Protein AF-A0A2X4T7Q9-F1 (afdb_monomer)

Sequence (187 aa):
MYGVQGTPDCYRIELKNVYGVQENLISYRQASLGAWVAIAGGGDPYEVAYAIYKAVPDISVLTNDVVNPSGAAVDKKTIPIIVYPDTYHVPFVVPSSQNVTLLITWNTASTRYIDPTGIEKAVQQSIADYINGIATGEPINIFLIRDIFLNQVKGLVSSNLVSMIDIQIGINGKIVPPATDSSLVLW

Nearest PDB structures (foldseek):
  9b45-assembly1_l  TM=5.795E-01  e=1.647E-05  Pseudomonas virus Pa193

Mean predicted aligned error: 8.07 Å

Structure (mmCIF, N/CA/C/O backbone):
data_AF-A0A2X4T7Q9-F1
#
_entry.id   AF-A0A2X4T7Q9-F1
#
loop_
_atom_site.group_PDB
_atom_site.id
_atom_site.type_symbol
_atom_site.label_atom_id
_atom_site.label_alt_id
_atom_site.label_comp_id
_atom_site.label_asym_id
_atom_site.label_entity_id
_atom_site.label_seq_id
_atom_site.pdbx_PDB_ins_code
_atom_site.Cartn_x
_atom_site.Cartn_y
_atom_site.Cartn_z
_atom_site.occupancy
_atom_site.B_iso_or_equiv
_atom_site.auth_seq_id
_atom_site.auth_comp_id
_atom_site.auth_asym_id
_atom_site.auth_atom_id
_atom_site.pdbx_PDB_model_num
ATOM 1 N N . MET A 1 1 ? 0.486 -19.079 -12.950 1.00 47.62 1 MET A N 1
ATOM 2 C CA . MET A 1 1 ? 0.443 -18.830 -14.405 1.00 47.62 1 MET A CA 1
ATOM 3 C C . MET A 1 1 ? 1.399 -17.682 -14.666 1.00 47.62 1 MET A C 1
ATOM 5 O O . MET A 1 1 ? 1.220 -16.650 -14.038 1.00 47.62 1 MET A O 1
ATOM 9 N N . TYR A 1 2 ? 2.455 -17.886 -15.456 1.00 51.12 2 TYR A N 1
ATOM 10 C CA . TYR A 1 2 ? 3.349 -16.788 -15.838 1.00 51.12 2 TYR A CA 1
ATOM 11 C C . TYR A 1 2 ? 2.567 -15.813 -16.725 1.00 51.12 2 TYR A C 1
ATOM 13 O O . TYR A 1 2 ? 1.893 -16.250 -17.659 1.00 51.12 2 TYR A O 1
ATOM 21 N N . GLY A 1 3 ? 2.608 -14.519 -16.403 1.00 59.16 3 GLY A N 1
ATOM 22 C CA . GLY A 1 3 ? 2.073 -13.483 -17.284 1.00 59.16 3 GLY A CA 1
ATOM 23 C C . GLY A 1 3 ? 2.866 -13.449 -18.590 1.00 59.16 3 GLY A C 1
ATOM 24 O O . GLY A 1 3 ? 4.052 -13.775 -18.608 1.00 59.16 3 GLY A O 1
ATOM 25 N N . VAL A 1 4 ? 2.222 -13.059 -19.689 1.00 68.50 4 VAL A N 1
ATOM 26 C CA . VAL A 1 4 ? 2.934 -12.787 -20.947 1.00 68.50 4 VAL A CA 1
ATOM 27 C C . VAL A 1 4 ? 3.910 -11.632 -20.700 1.00 68.50 4 VAL A C 1
ATOM 29 O O . VAL A 1 4 ? 3.558 -10.673 -20.009 1.00 68.50 4 VAL A O 1
ATOM 32 N N . GLN A 1 5 ? 5.131 -11.722 -21.229 1.00 63.44 5 GLN A N 1
ATOM 33 C CA . GLN A 1 5 ? 6.129 -10.654 -21.119 1.00 63.44 5 GLN A CA 1
ATOM 34 C C . GLN A 1 5 ? 5.525 -9.303 -21.541 1.00 63.44 5 GLN A C 1
ATOM 36 O O . GLN A 1 5 ? 4.793 -9.231 -22.528 1.00 63.44 5 GLN A O 1
ATOM 41 N N . GLY A 1 6 ? 5.782 -8.243 -20.771 1.00 63.81 6 GLY A N 1
ATOM 42 C CA . GLY A 1 6 ? 5.179 -6.923 -20.993 1.00 63.81 6 GLY A CA 1
ATOM 43 C C . GLY A 1 6 ? 3.786 -6.709 -20.405 1.00 63.81 6 GLY A C 1
ATOM 44 O O . GLY A 1 6 ? 3.252 -5.607 -20.512 1.00 63.81 6 GLY A O 1
ATOM 45 N N . THR A 1 7 ? 3.209 -7.706 -19.733 1.00 74.12 7 THR A N 1
ATOM 46 C CA . THR A 1 7 ? 2.036 -7.489 -18.874 1.00 74.12 7 THR A CA 1
ATOM 47 C C . THR A 1 7 ? 2.466 -7.063 -17.464 1.00 74.12 7 THR A C 1
ATOM 49 O O . THR A 1 7 ? 3.497 -7.538 -16.973 1.00 74.12 7 THR A O 1
ATOM 52 N N . PRO A 1 8 ? 1.678 -6.226 -16.760 1.00 76.75 8 PRO A N 1
ATOM 53 C CA . PRO A 1 8 ? 1.933 -5.898 -15.353 1.00 76.75 8 PRO A CA 1
ATOM 54 C C . PRO A 1 8 ? 2.071 -7.135 -14.445 1.00 76.75 8 PRO A C 1
ATOM 56 O O . PRO A 1 8 ? 2.826 -7.116 -13.473 1.00 76.75 8 PRO A O 1
ATOM 59 N N . ASP A 1 9 ? 1.398 -8.234 -14.791 1.00 83.62 9 ASP A N 1
ATOM 60 C CA . ASP A 1 9 ? 1.485 -9.497 -14.055 1.00 83.62 9 ASP A CA 1
ATOM 61 C C . ASP A 1 9 ? 2.847 -10.180 -14.218 1.00 83.62 9 ASP A C 1
ATOM 63 O O . ASP A 1 9 ? 3.379 -10.714 -13.245 1.00 83.62 9 ASP A O 1
ATOM 67 N N . CYS A 1 10 ? 3.449 -10.136 -15.413 1.00 86.50 10 CYS A N 1
ATOM 68 C CA . CYS A 1 10 ? 4.806 -10.647 -15.632 1.00 86.50 10 CYS A CA 1
ATOM 69 C C . CYS A 1 10 ? 5.821 -9.887 -14.767 1.00 86.50 10 CYS A C 1
ATOM 71 O O . CYS A 1 10 ? 6.600 -10.513 -14.052 1.00 86.50 10 CYS A O 1
ATOM 73 N N . TYR A 1 11 ? 5.732 -8.554 -14.742 1.00 88.94 11 TYR A N 1
ATOM 74 C CA . TYR A 1 11 ? 6.551 -7.705 -13.873 1.00 88.94 11 TYR A CA 1
ATOM 75 C C . TYR A 1 11 ? 6.456 -8.106 -12.402 1.00 88.94 11 TYR A C 1
ATOM 77 O O . TYR A 1 11 ? 7.473 -8.318 -11.738 1.00 88.94 11 TYR A O 1
ATOM 85 N N . ARG A 1 12 ? 5.230 -8.277 -11.901 1.00 90.06 12 ARG A N 1
ATOM 86 C CA . ARG A 1 12 ? 5.005 -8.668 -10.510 1.00 90.06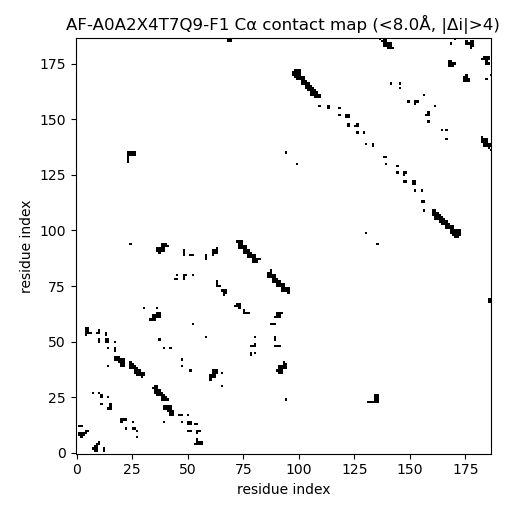 12 ARG A CA 1
ATOM 87 C C . ARG A 1 12 ? 5.540 -10.073 -10.211 1.00 90.06 12 ARG A C 1
ATOM 89 O O . ARG A 1 12 ? 6.115 -10.279 -9.147 1.00 90.06 12 ARG A O 1
ATOM 96 N N . ILE A 1 13 ? 5.361 -11.031 -11.120 1.00 90.00 13 ILE A N 1
ATOM 97 C CA . ILE A 1 13 ? 5.838 -12.412 -10.939 1.00 90.00 13 ILE A CA 1
ATOM 98 C C . ILE A 1 13 ? 7.369 -12.476 -10.927 1.00 90.00 13 ILE A C 1
ATOM 100 O O . ILE A 1 13 ? 7.925 -13.121 -10.043 1.00 90.00 13 ILE A O 1
ATOM 104 N N . GLU A 1 14 ? 8.047 -11.802 -11.859 1.00 92.62 14 GLU A N 1
ATOM 105 C CA . GLU A 1 14 ? 9.516 -11.803 -11.921 1.00 92.62 14 GLU A CA 1
ATOM 106 C C . GLU A 1 14 ? 10.135 -11.201 -10.654 1.00 92.62 14 GLU A C 1
ATOM 108 O O . GLU A 1 14 ? 11.057 -11.779 -10.082 1.00 92.62 14 GLU A O 1
ATOM 113 N N . LEU A 1 15 ? 9.585 -10.091 -10.153 1.00 93.06 15 LEU A N 1
ATOM 114 C CA . LEU A 1 15 ? 10.093 -9.445 -8.941 1.00 93.06 15 LEU A CA 1
ATOM 115 C C . LEU A 1 15 ? 9.859 -10.253 -7.664 1.00 93.06 15 LEU A C 1
ATOM 117 O O . LEU A 1 15 ? 10.711 -10.242 -6.783 1.00 93.06 15 LEU A O 1
ATOM 121 N N . LYS A 1 16 ? 8.755 -11.001 -7.569 1.00 92.50 16 LYS A N 1
ATOM 122 C CA . LYS A 1 16 ? 8.510 -11.914 -6.437 1.00 92.50 16 LYS A CA 1
ATOM 123 C C . LYS A 1 16 ? 9.538 -13.040 -6.332 1.00 92.50 16 LYS A C 1
ATOM 125 O O . LYS A 1 16 ? 9.692 -13.612 -5.257 1.00 92.50 16 LYS A O 1
ATOM 130 N N . ASN A 1 17 ? 10.213 -13.377 -7.431 1.00 93.19 17 ASN A N 1
ATOM 131 C CA . ASN A 1 17 ? 11.256 -14.401 -7.434 1.00 93.19 17 ASN A CA 1
ATOM 132 C C . ASN A 1 17 ? 12.606 -13.867 -6.928 1.00 93.19 17 ASN A C 1
ATOM 134 O O . ASN A 1 17 ? 13.502 -14.666 -6.658 1.00 93.19 17 ASN A O 1
ATOM 138 N N . VAL A 1 18 ? 12.767 -12.546 -6.799 1.00 95.19 18 VAL A N 1
ATOM 139 C CA . VAL A 1 18 ? 13.983 -11.934 -6.253 1.00 95.19 18 VAL A CA 1
ATOM 140 C C . VAL A 1 18 ? 13.940 -12.008 -4.730 1.00 95.19 18 VAL A C 1
ATOM 142 O O . VAL A 1 18 ? 12.985 -11.562 -4.089 1.00 95.19 18 VAL A O 1
ATOM 145 N N . TYR A 1 19 ? 14.986 -12.575 -4.131 1.00 93.19 19 TYR A N 1
ATOM 146 C CA . TYR A 1 19 ? 15.035 -12.767 -2.687 1.00 93.19 19 TYR A CA 1
ATOM 147 C C . TYR A 1 19 ? 15.003 -11.423 -1.948 1.00 93.19 19 TYR A C 1
ATOM 149 O O . TYR A 1 19 ? 15.788 -10.522 -2.228 1.00 93.19 19 TYR A O 1
ATOM 157 N N . GLY A 1 20 ? 14.103 -11.301 -0.970 1.00 88.25 20 GLY A N 1
ATOM 158 C CA . GLY A 1 20 ? 13.971 -10.109 -0.130 1.00 88.25 20 GLY A CA 1
ATOM 159 C C . GLY A 1 20 ? 13.111 -8.986 -0.715 1.00 88.25 20 GLY A C 1
ATOM 160 O O . GLY A 1 20 ?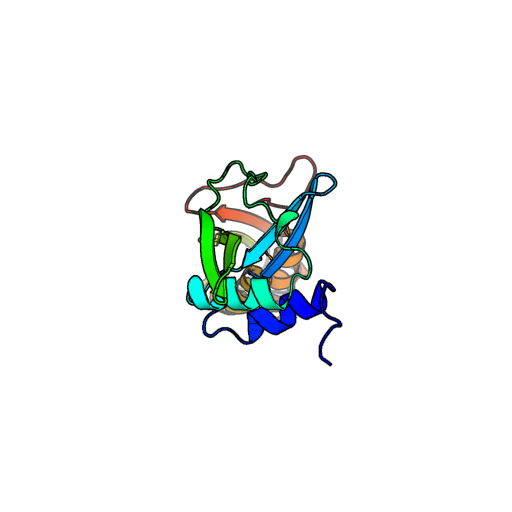 12.912 -7.990 -0.018 1.00 88.25 20 GLY A O 1
ATOM 161 N N . VAL A 1 21 ? 12.583 -9.123 -1.937 1.00 91.94 21 VAL A N 1
ATOM 162 C CA . VAL A 1 21 ? 11.570 -8.195 -2.466 1.00 91.94 21 VAL A CA 1
ATOM 163 C C . VAL A 1 21 ? 10.243 -8.405 -1.739 1.00 91.94 21 VAL A C 1
ATOM 165 O O . VAL A 1 21 ? 9.813 -9.536 -1.511 1.00 91.94 21 VAL A O 1
ATOM 168 N N . GLN A 1 22 ? 9.578 -7.308 -1.378 1.00 87.44 22 GLN A N 1
ATOM 169 C CA . GLN A 1 22 ? 8.280 -7.337 -0.704 1.00 87.44 22 GLN A CA 1
ATOM 170 C C . GLN A 1 22 ? 7.150 -7.079 -1.704 1.00 87.44 22 GLN A C 1
ATOM 172 O O . GLN A 1 22 ? 7.176 -6.093 -2.435 1.00 87.44 22 GLN A O 1
ATOM 177 N N . GLU A 1 23 ? 6.136 -7.948 -1.735 1.00 86.44 23 GLU A N 1
ATOM 178 C CA . GLU A 1 23 ? 5.068 -7.891 -2.744 1.00 86.44 23 GLU A CA 1
ATOM 179 C C . GLU A 1 23 ? 4.271 -6.575 -2.729 1.00 86.44 23 GLU A C 1
ATOM 181 O O . GLU A 1 23 ? 3.938 -6.038 -3.785 1.00 86.44 23 GLU A O 1
ATOM 186 N N . ASN A 1 24 ? 3.980 -6.043 -1.544 1.00 82.56 24 ASN A N 1
ATOM 187 C CA . ASN A 1 24 ? 3.281 -4.769 -1.355 1.00 82.56 24 ASN A CA 1
ATOM 188 C C . ASN A 1 24 ? 4.111 -3.555 -1.822 1.00 82.56 24 ASN A C 1
ATOM 190 O O . ASN A 1 24 ? 3.570 -2.467 -2.037 1.00 82.56 24 ASN A O 1
ATOM 194 N N . LEU A 1 25 ? 5.417 -3.743 -2.024 1.00 88.12 25 LEU A N 1
ATOM 195 C CA . LEU A 1 25 ? 6.339 -2.731 -2.531 1.00 88.12 25 LEU A CA 1
ATOM 196 C C . LEU A 1 25 ? 6.582 -2.830 -4.043 1.00 88.12 25 LEU A C 1
ATOM 198 O O . LEU A 1 25 ? 7.482 -2.169 -4.563 1.00 88.12 25 LEU A O 1
ATOM 202 N N . ILE A 1 26 ? 5.790 -3.640 -4.753 1.00 90.88 26 ILE A N 1
ATOM 203 C CA . ILE A 1 26 ? 5.858 -3.789 -6.207 1.00 90.88 26 ILE A CA 1
ATOM 204 C C . ILE A 1 26 ? 4.746 -2.974 -6.867 1.00 90.88 26 ILE A C 1
ATOM 206 O O . ILE A 1 26 ? 3.558 -3.193 -6.617 1.00 90.88 26 ILE A O 1
ATOM 210 N N . SER A 1 27 ? 5.118 -2.081 -7.781 1.00 89.19 27 SER A N 1
ATOM 211 C CA . SER A 1 27 ? 4.159 -1.351 -8.610 1.00 89.19 27 SER A CA 1
ATOM 212 C C . SER A 1 27 ? 4.740 -1.031 -9.986 1.00 89.19 27 SER A C 1
ATOM 214 O O . SER A 1 27 ? 5.927 -0.750 -10.127 1.00 89.19 27 SER A O 1
ATOM 216 N N . TYR A 1 28 ? 3.894 -1.084 -11.013 1.00 90.19 28 TYR A N 1
ATOM 217 C CA . TYR A 1 28 ? 4.243 -0.704 -12.379 1.00 90.19 28 TYR A CA 1
ATOM 218 C C . TYR A 1 28 ? 3.145 0.187 -12.937 1.00 90.19 28 TYR A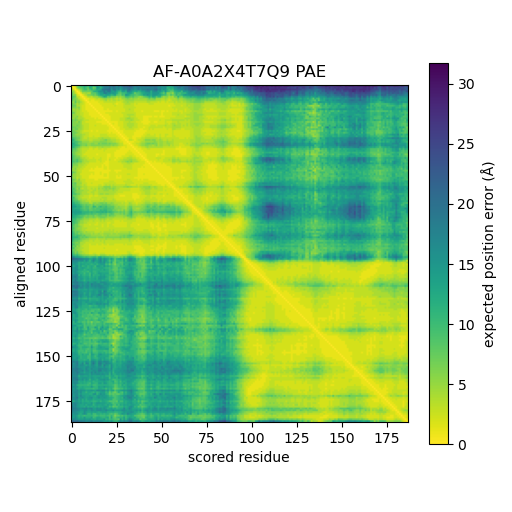 C 1
ATOM 220 O O . TYR A 1 28 ? 2.001 -0.248 -13.088 1.00 90.19 28 TYR A O 1
ATOM 228 N N . ARG A 1 29 ? 3.472 1.455 -13.190 1.00 88.31 29 ARG A N 1
ATOM 229 C CA . ARG A 1 29 ? 2.474 2.466 -13.561 1.00 88.31 29 ARG A CA 1
ATOM 230 C C . ARG A 1 29 ? 3.011 3.473 -14.559 1.00 88.31 29 ARG A C 1
ATOM 232 O O . ARG A 1 29 ? 4.203 3.764 -14.574 1.00 88.31 29 ARG A O 1
ATOM 239 N N . GLN A 1 30 ? 2.114 4.061 -15.336 1.00 88.62 30 GLN A N 1
ATOM 240 C CA . GLN A 1 30 ? 2.446 5.155 -16.236 1.00 88.62 30 GLN A CA 1
ATOM 241 C C . GLN A 1 30 ? 2.437 6.485 -15.466 1.00 88.62 30 GLN A C 1
ATOM 243 O O . GLN A 1 30 ? 1.426 6.838 -14.862 1.00 88.62 30 GLN A O 1
ATOM 248 N N . ALA A 1 31 ? 3.561 7.209 -15.462 1.00 86.56 31 ALA A N 1
ATOM 249 C CA . ALA A 1 31 ? 3.650 8.549 -14.868 1.00 86.56 31 ALA A CA 1
ATOM 250 C C . ALA A 1 31 ? 3.181 9.635 -15.844 1.00 86.56 31 ALA A C 1
ATOM 252 O O . ALA A 1 31 ? 2.494 10.575 -15.452 1.00 86.56 31 ALA A O 1
ATOM 253 N N . SER A 1 32 ? 3.532 9.489 -17.119 1.00 86.88 32 SER A N 1
ATOM 254 C CA . SER A 1 32 ? 3.064 10.325 -18.223 1.00 86.88 32 SER A CA 1
ATOM 255 C C . SER A 1 32 ? 3.041 9.501 -19.511 1.00 86.88 32 SER A C 1
ATOM 257 O O . SER A 1 32 ? 3.539 8.373 -19.545 1.00 86.88 32 SER A O 1
ATOM 259 N N . LEU A 1 33 ? 2.423 10.020 -20.574 1.00 88.38 33 LEU A N 1
ATOM 260 C CA . LEU A 1 33 ? 2.325 9.291 -21.838 1.00 88.38 33 LEU A CA 1
ATOM 261 C C . LEU A 1 33 ? 3.726 8.894 -22.337 1.00 88.38 33 LEU A C 1
ATOM 263 O O . LEU A 1 33 ? 4.563 9.753 -22.592 1.00 88.38 33 LEU A O 1
ATOM 267 N N . GLY A 1 34 ? 3.965 7.587 -22.462 1.00 86.06 34 GLY A N 1
ATOM 268 C CA . GLY A 1 34 ? 5.256 7.027 -22.879 1.00 86.06 34 GLY A CA 1
ATOM 269 C C . GLY A 1 34 ? 6.313 6.877 -21.775 1.00 86.06 34 GLY A C 1
ATOM 270 O O . GLY A 1 34 ? 7.367 6.322 -22.059 1.00 86.06 34 GLY A O 1
ATOM 271 N N . ALA A 1 35 ? 6.035 7.292 -20.533 1.00 90.44 35 ALA A N 1
ATOM 272 C CA . ALA A 1 35 ? 6.962 7.175 -19.406 1.00 90.44 35 ALA A CA 1
ATOM 273 C C . ALA A 1 35 ? 6.365 6.322 -18.273 1.00 90.44 35 ALA A C 1
ATOM 275 O O . ALA A 1 35 ? 5.402 6.708 -17.600 1.00 90.44 35 ALA A O 1
ATOM 276 N N . TRP A 1 36 ? 6.948 5.147 -18.061 1.00 92.94 36 TRP A N 1
ATOM 277 C CA . TRP A 1 36 ? 6.530 4.157 -17.075 1.00 92.94 36 TRP A CA 1
ATOM 278 C C . TRP A 1 36 ? 7.506 4.076 -15.914 1.00 92.94 36 TRP A C 1
ATOM 280 O O . TRP A 1 36 ? 8.712 4.200 -16.076 1.00 92.94 36 TRP A O 1
ATOM 290 N N . VAL A 1 37 ? 6.980 3.818 -14.729 1.00 92.25 37 VAL A N 1
ATOM 291 C CA . VAL A 1 37 ? 7.748 3.754 -13.492 1.00 92.25 37 VAL A CA 1
ATOM 292 C C . VAL A 1 37 ? 7.699 2.327 -12.992 1.00 92.25 37 VAL A C 1
ATOM 294 O O . VAL A 1 37 ? 6.626 1.817 -12.664 1.00 92.25 37 VAL A O 1
ATOM 297 N N . ALA A 1 38 ? 8.869 1.703 -12.931 1.00 93.62 38 ALA A N 1
ATOM 298 C CA . ALA A 1 38 ? 9.079 0.461 -12.210 1.00 93.62 38 ALA A CA 1
ATOM 299 C C . ALA A 1 38 ? 9.354 0.792 -10.738 1.00 93.62 38 ALA A C 1
ATOM 301 O O . ALA A 1 38 ? 10.254 1.580 -10.442 1.00 93.62 38 ALA A O 1
ATOM 302 N N . ILE A 1 39 ? 8.575 0.217 -9.827 1.00 92.19 39 ILE A N 1
ATOM 303 C CA . ILE A 1 39 ? 8.707 0.404 -8.383 1.00 92.19 39 ILE A CA 1
ATOM 304 C C . ILE A 1 39 ? 8.889 -0.967 -7.738 1.00 92.19 39 ILE A C 1
ATOM 306 O O . ILE A 1 39 ? 8.036 -1.841 -7.897 1.00 92.19 39 ILE A O 1
ATOM 310 N N . ALA A 1 40 ? 9.991 -1.141 -7.013 1.00 93.12 40 ALA A N 1
ATOM 311 C CA . ALA A 1 40 ? 10.303 -2.376 -6.303 1.00 93.12 40 ALA A CA 1
ATOM 312 C C . ALA A 1 40 ? 11.028 -2.060 -4.989 1.00 93.12 40 ALA A C 1
ATOM 314 O O . ALA A 1 40 ? 12.026 -1.339 -4.989 1.00 93.12 40 ALA A O 1
ATOM 315 N N . GLY A 1 41 ? 10.526 -2.588 -3.872 1.00 89.81 41 GLY A N 1
ATOM 316 C CA . GLY A 1 41 ? 11.153 -2.455 -2.556 1.00 89.81 41 GLY A CA 1
ATOM 317 C C . GLY A 1 41 ? 11.686 -3.776 -2.009 1.00 89.81 41 GLY A C 1
ATOM 318 O O . GLY A 1 41 ? 11.052 -4.822 -2.153 1.00 89.81 41 GLY A O 1
ATOM 319 N N . GLY A 1 42 ? 12.838 -3.700 -1.341 1.00 88.31 42 GLY A N 1
ATOM 320 C CA . GLY A 1 42 ? 13.583 -4.866 -0.865 1.00 88.31 42 GLY A CA 1
ATOM 321 C C . GLY A 1 42 ? 14.456 -5.513 -1.949 1.00 88.31 42 GLY A C 1
ATOM 322 O O . GLY A 1 42 ? 14.500 -5.045 -3.084 1.00 88.31 42 GLY A O 1
ATOM 323 N N . GLY A 1 43 ? 15.156 -6.583 -1.574 1.00 91.69 43 GLY A N 1
ATOM 324 C CA . GLY A 1 43 ? 16.064 -7.338 -2.446 1.00 91.69 43 GLY A CA 1
ATOM 325 C C . GLY A 1 43 ? 17.360 -6.619 -2.835 1.00 91.69 43 GLY A C 1
ATOM 326 O O . GLY A 1 43 ? 17.594 -5.462 -2.476 1.00 91.69 43 GLY A O 1
ATOM 327 N N . ASP A 1 44 ? 18.231 -7.335 -3.550 1.00 93.69 44 ASP A N 1
ATOM 328 C CA . ASP A 1 44 ? 19.458 -6.761 -4.108 1.00 93.69 44 ASP A CA 1
ATOM 329 C C . ASP A 1 44 ? 19.145 -5.902 -5.354 1.00 93.69 44 ASP A C 1
ATOM 331 O O . ASP A 1 44 ? 18.449 -6.372 -6.259 1.00 93.69 44 ASP A O 1
ATOM 335 N N . PRO A 1 45 ? 19.657 -4.658 -5.457 1.00 94.62 45 PRO A N 1
ATOM 336 C CA . PRO A 1 45 ? 19.353 -3.775 -6.582 1.00 94.62 45 PRO A CA 1
ATOM 337 C C . PRO A 1 45 ? 19.713 -4.322 -7.969 1.00 94.62 45 PRO A C 1
ATOM 339 O O . PRO A 1 45 ? 19.040 -3.960 -8.936 1.00 94.62 45 PRO A O 1
ATOM 342 N N . TYR A 1 46 ? 20.749 -5.158 -8.098 1.00 95.50 46 TYR A N 1
ATOM 343 C CA . TYR A 1 46 ? 21.138 -5.743 -9.384 1.00 95.50 46 TYR A CA 1
ATOM 344 C C . TYR A 1 46 ? 20.213 -6.890 -9.775 1.00 95.50 46 TYR A C 1
ATOM 346 O O . TYR A 1 46 ? 19.798 -6.963 -10.933 1.00 95.50 46 TYR A O 1
ATOM 354 N N . GLU A 1 47 ? 19.831 -7.742 -8.824 1.00 95.81 47 GLU A N 1
ATOM 355 C CA . GLU A 1 47 ? 18.843 -8.797 -9.075 1.00 95.81 47 GLU A CA 1
ATOM 356 C C . GLU A 1 47 ? 17.465 -8.213 -9.410 1.00 95.81 47 GLU A C 1
ATOM 358 O O . GLU A 1 47 ? 16.818 -8.660 -10.361 1.00 95.81 47 GLU A O 1
ATOM 363 N N . VAL A 1 48 ? 17.052 -7.159 -8.697 1.00 96.31 48 VAL A N 1
ATOM 364 C CA . VAL A 1 48 ? 15.831 -6.397 -8.998 1.00 96.31 48 VAL A CA 1
ATOM 365 C C . VAL A 1 48 ? 15.899 -5.810 -10.407 1.00 96.31 48 VAL A C 1
ATOM 367 O O . VAL A 1 48 ? 14.992 -6.034 -11.208 1.00 96.31 48 VAL A O 1
ATOM 370 N N . ALA A 1 49 ? 16.980 -5.106 -10.754 1.00 96.06 49 ALA A N 1
ATOM 371 C CA . ALA A 1 49 ? 17.149 -4.536 -12.090 1.00 96.06 49 ALA A CA 1
ATOM 372 C C . ALA A 1 49 ? 17.132 -5.607 -13.192 1.00 96.06 49 ALA A C 1
ATOM 374 O O . ALA A 1 49 ? 16.553 -5.390 -14.258 1.00 96.06 49 ALA A O 1
ATOM 375 N N . TYR A 1 50 ? 17.706 -6.781 -12.928 1.00 94.69 50 TYR A N 1
ATOM 376 C CA . TYR A 1 50 ? 17.695 -7.902 -13.861 1.00 94.69 50 TYR A CA 1
ATOM 377 C C . TYR A 1 50 ? 16.297 -8.524 -14.026 1.00 94.69 50 TYR A C 1
ATOM 379 O O . TYR A 1 50 ? 15.908 -8.873 -15.142 1.00 94.69 50 TYR A O 1
ATOM 387 N N . ALA A 1 51 ? 15.503 -8.616 -12.956 1.00 95.12 51 ALA A N 1
ATOM 388 C CA . ALA A 1 51 ? 14.103 -9.040 -13.035 1.00 95.12 51 ALA A CA 1
ATOM 389 C C . ALA A 1 51 ? 13.248 -8.043 -13.839 1.00 95.12 51 ALA A C 1
ATOM 391 O O . ALA A 1 51 ? 12.459 -8.449 -14.694 1.00 95.12 51 ALA A O 1
ATOM 392 N N . ILE A 1 52 ? 13.458 -6.736 -13.640 1.00 94.56 52 ILE A N 1
ATOM 393 C CA . ILE A 1 52 ? 12.800 -5.680 -14.427 1.00 94.56 52 ILE A CA 1
ATOM 394 C C . ILE A 1 52 ? 13.187 -5.794 -15.909 1.00 94.56 52 ILE A C 1
ATOM 396 O O . ILE A 1 52 ? 12.303 -5.758 -16.763 1.00 94.56 52 ILE A O 1
ATOM 400 N N . TYR A 1 53 ? 14.477 -5.993 -16.211 1.00 93.44 53 TYR A N 1
ATOM 401 C CA . TYR A 1 53 ? 14.986 -6.208 -17.573 1.00 93.44 53 TYR A CA 1
ATOM 402 C C . TYR A 1 53 ? 14.287 -7.380 -18.282 1.00 93.44 53 TYR A C 1
ATOM 404 O O . TYR A 1 53 ? 13.953 -7.281 -19.459 1.00 93.44 53 TYR A O 1
ATOM 412 N N . LYS A 1 54 ? 14.025 -8.487 -17.575 1.00 91.19 54 LYS A N 1
ATOM 413 C CA . LYS A 1 54 ? 13.299 -9.637 -18.142 1.00 91.19 54 LYS A CA 1
ATOM 414 C C . LYS A 1 54 ? 11.820 -9.345 -18.375 1.00 91.19 54 LYS A C 1
ATOM 416 O O . LYS A 1 54 ? 11.258 -9.793 -19.373 1.00 91.19 54 LYS A O 1
ATOM 421 N N . ALA A 1 55 ? 11.186 -8.635 -17.449 1.00 91.50 55 ALA A N 1
ATOM 422 C CA . ALA A 1 55 ? 9.743 -8.440 -17.468 1.00 91.50 55 ALA A CA 1
ATOM 423 C C . ALA A 1 55 ? 9.275 -7.344 -18.434 1.00 91.50 55 ALA A C 1
ATOM 425 O O . ALA A 1 55 ? 8.199 -7.468 -19.031 1.00 91.50 55 ALA A O 1
ATOM 426 N N . VAL A 1 56 ? 10.053 -6.266 -18.562 1.00 89.44 56 VAL A N 1
ATOM 427 C CA . VAL A 1 56 ? 9.691 -5.075 -19.337 1.00 89.44 56 VAL A CA 1
ATOM 428 C C . VAL A 1 56 ? 10.283 -5.182 -20.749 1.00 89.44 56 VAL A C 1
ATOM 430 O O . VAL A 1 56 ? 11.502 -5.164 -20.889 1.00 89.44 56 VAL A O 1
ATOM 433 N N . PRO A 1 57 ? 9.454 -5.273 -21.806 1.00 83.12 57 PRO A N 1
ATOM 434 C CA . PRO A 1 57 ? 9.923 -5.535 -23.167 1.00 83.12 57 PRO A CA 1
ATOM 435 C C . PRO A 1 57 ? 10.673 -4.350 -23.783 1.00 83.12 57 PRO A C 1
ATOM 437 O O . PRO A 1 57 ? 11.575 -4.554 -24.588 1.00 83.12 57 PRO A O 1
ATOM 440 N N . ASP A 1 58 ? 10.310 -3.123 -23.409 1.00 88.62 58 ASP A N 1
ATOM 441 C CA . ASP A 1 58 ? 10.983 -1.907 -23.853 1.00 88.62 58 ASP A CA 1
ATOM 442 C C . ASP A 1 58 ? 11.439 -1.104 -22.635 1.00 88.62 58 ASP A C 1
ATOM 444 O O . ASP A 1 58 ? 10.634 -0.498 -21.936 1.00 88.62 58 ASP A O 1
ATOM 448 N N . ILE A 1 59 ? 12.742 -1.116 -22.361 1.00 89.50 59 ILE A N 1
ATOM 449 C CA . ILE A 1 59 ? 13.338 -0.420 -21.211 1.00 89.50 59 ILE A CA 1
ATOM 450 C C . ILE A 1 59 ? 13.407 1.092 -21.455 1.00 89.50 59 ILE A C 1
ATOM 452 O O . ILE A 1 59 ? 13.475 1.856 -20.494 1.00 89.50 59 ILE A O 1
ATOM 456 N N . SER A 1 60 ? 13.342 1.546 -22.711 1.00 89.12 60 SER A N 1
ATOM 457 C CA . SER A 1 60 ? 13.441 2.972 -23.046 1.00 89.12 60 SER A CA 1
ATOM 458 C C . SER A 1 60 ? 12.258 3.794 -22.527 1.00 89.12 60 SER A C 1
ATOM 460 O O . SER A 1 60 ? 12.392 4.997 -22.314 1.00 89.12 60 SER A O 1
ATOM 462 N N . VAL A 1 61 ? 11.123 3.141 -22.258 1.00 91.12 61 VAL A N 1
ATOM 463 C CA . VAL A 1 61 ? 9.942 3.776 -21.661 1.00 91.12 61 VAL A CA 1
ATOM 464 C C . VAL A 1 61 ? 10.069 3.943 -20.148 1.00 91.12 61 VAL A C 1
ATOM 466 O O . VAL A 1 61 ? 9.236 4.618 -19.545 1.00 91.12 61 VAL A O 1
ATOM 469 N N . LEU A 1 62 ? 11.054 3.304 -19.503 1.00 94.31 62 LEU A N 1
ATOM 470 C CA . LEU A 1 62 ? 11.204 3.376 -18.056 1.00 94.31 62 LEU A CA 1
ATOM 471 C C . LEU A 1 62 ? 11.797 4.718 -17.630 1.00 94.31 62 LEU A C 1
ATOM 473 O O . LEU A 1 62 ? 12.781 5.205 -18.181 1.00 94.31 62 LEU A O 1
ATOM 477 N N . THR A 1 63 ? 11.226 5.284 -16.576 1.00 94.06 63 THR A N 1
ATOM 478 C CA . THR A 1 63 ? 11.724 6.475 -15.906 1.00 94.06 63 THR A CA 1
ATOM 479 C C . THR A 1 63 ? 11.697 6.275 -14.397 1.00 94.06 63 THR A C 1
ATOM 481 O O . THR A 1 63 ? 10.783 5.667 -13.837 1.00 94.06 63 THR A O 1
ATOM 484 N N . ASN A 1 64 ? 12.701 6.824 -13.721 1.00 93.00 64 ASN A N 1
ATOM 485 C CA . ASN A 1 64 ? 12.672 7.046 -12.279 1.00 93.00 64 ASN A CA 1
ATOM 486 C C . ASN A 1 64 ? 12.473 8.532 -11.950 1.00 93.00 64 ASN A C 1
ATOM 488 O O . ASN A 1 64 ? 12.499 8.906 -10.777 1.00 93.00 64 ASN A O 1
ATOM 492 N N . ASP A 1 65 ? 12.240 9.384 -12.954 1.00 90.62 65 ASP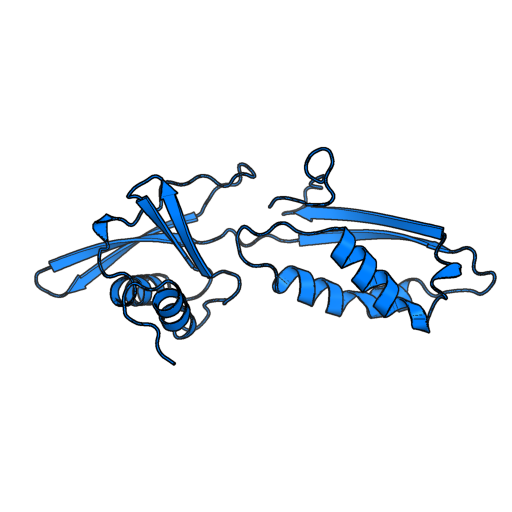 A N 1
ATOM 493 C CA . ASP A 1 65 ? 12.002 10.803 -12.745 1.00 90.62 65 ASP A CA 1
ATOM 494 C C . ASP A 1 65 ? 10.563 11.079 -12.312 1.00 90.62 65 ASP A C 1
ATOM 496 O O . ASP A 1 65 ? 9.697 11.489 -13.081 1.00 90.62 65 ASP A O 1
ATOM 500 N N . VAL A 1 66 ? 10.306 10.790 -11.041 1.00 85.06 66 VAL A N 1
ATOM 501 C CA . VAL A 1 66 ? 9.012 10.999 -10.401 1.00 85.06 66 VAL A CA 1
ATOM 502 C C . VAL A 1 66 ? 9.152 11.692 -9.059 1.00 85.06 66 VAL A C 1
ATOM 504 O O . VAL A 1 66 ? 10.220 11.704 -8.440 1.00 85.06 66 VAL A O 1
ATOM 507 N N . VAL A 1 67 ? 8.029 12.246 -8.611 1.00 80.31 67 VAL A N 1
ATOM 508 C CA . VAL A 1 67 ? 7.844 12.835 -7.287 1.00 80.31 67 VAL A CA 1
ATOM 509 C C . VAL A 1 67 ? 6.762 12.063 -6.536 1.00 80.31 67 VAL A C 1
ATOM 511 O O . VAL A 1 67 ? 5.802 11.576 -7.141 1.00 80.31 67 VAL A O 1
ATOM 514 N N . ASN A 1 68 ? 6.918 11.932 -5.219 1.00 71.69 68 ASN A N 1
ATOM 515 C CA . ASN A 1 68 ? 5.849 11.416 -4.371 1.00 71.69 68 ASN A CA 1
ATOM 516 C C 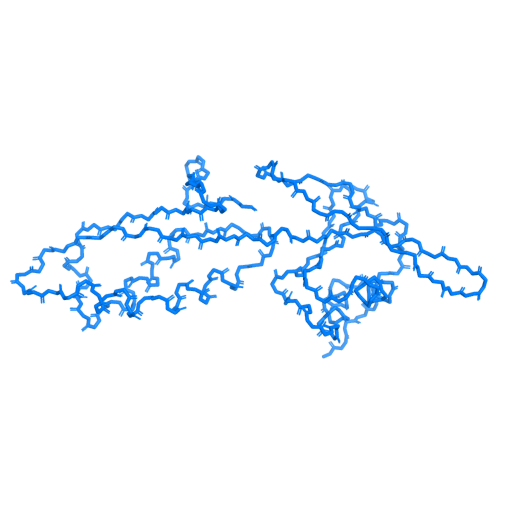. ASN A 1 68 ? 4.782 12.522 -4.207 1.00 71.69 68 ASN A C 1
ATOM 518 O O . ASN A 1 68 ? 5.159 13.654 -3.893 1.00 71.69 68 ASN A O 1
ATOM 522 N N . PRO A 1 69 ? 3.476 12.236 -4.388 1.00 66.31 69 PRO A N 1
ATOM 523 C CA . PRO A 1 69 ? 2.397 13.171 -4.059 1.00 66.31 69 PRO A CA 1
ATOM 524 C C . PRO A 1 69 ? 2.463 13.754 -2.639 1.00 66.31 69 PRO A C 1
ATOM 526 O O . PRO A 1 69 ? 2.033 14.887 -2.438 1.00 66.31 69 PRO A O 1
ATOM 529 N N . SER A 1 70 ? 3.027 13.026 -1.668 1.00 63.94 70 SER A N 1
ATOM 530 C CA . SER A 1 70 ? 3.245 13.520 -0.300 1.00 63.94 70 SER A CA 1
ATOM 531 C C . SER A 1 70 ? 4.396 14.532 -0.180 1.00 63.94 70 SER A C 1
ATOM 533 O O . SER A 1 70 ? 4.606 15.116 0.881 1.00 63.94 70 SER A O 1
ATOM 535 N N . GLY A 1 71 ? 5.163 14.752 -1.254 1.00 66.62 71 GLY A N 1
ATOM 536 C CA . GLY A 1 71 ? 6.367 15.587 -1.265 1.00 66.62 71 GLY A CA 1
ATOM 537 C C . GLY A 1 71 ? 7.602 14.905 -0.668 1.00 66.62 71 GLY A C 1
ATOM 538 O O . GLY A 1 71 ? 8.671 15.516 -0.619 1.00 66.62 71 GLY A O 1
ATOM 539 N N . ALA A 1 72 ? 7.488 13.650 -0.224 1.00 69.00 72 ALA A N 1
ATOM 540 C CA . ALA A 1 72 ? 8.619 12.880 0.274 1.00 69.00 72 ALA A CA 1
ATOM 541 C C . ALA A 1 72 ? 9.660 12.609 -0.827 1.00 69.00 72 ALA A C 1
ATOM 543 O O . ALA A 1 72 ? 9.329 12.424 -2.003 1.00 69.00 72 ALA A O 1
ATOM 544 N N . ALA A 1 73 ? 10.934 12.554 -0.428 1.00 74.38 73 ALA A N 1
ATOM 545 C CA . ALA A 1 73 ? 12.013 12.161 -1.322 1.00 74.38 73 ALA A CA 1
ATOM 546 C C . ALA A 1 73 ? 11.815 10.709 -1.781 1.00 74.38 73 ALA A C 1
ATOM 548 O O . ALA A 1 73 ? 11.527 9.820 -0.980 1.00 74.38 73 ALA A O 1
ATOM 549 N N . VAL A 1 74 ? 11.981 10.486 -3.081 1.00 82.62 74 VAL A N 1
ATOM 550 C CA . VAL A 1 74 ? 11.877 9.172 -3.717 1.00 82.62 74 VAL A CA 1
ATOM 551 C C . VAL A 1 74 ? 13.290 8.635 -3.938 1.00 82.62 74 VAL A C 1
ATOM 553 O O . VAL A 1 74 ? 14.114 9.350 -4.512 1.00 82.62 74 VAL A O 1
ATOM 556 N N . ASP A 1 75 ? 13.581 7.402 -3.508 1.00 89.44 75 ASP A N 1
ATOM 557 C CA . ASP A 1 75 ? 14.862 6.756 -3.826 1.00 89.44 75 ASP A CA 1
ATOM 558 C C . ASP A 1 75 ? 14.835 6.283 -5.286 1.00 89.44 75 ASP A C 1
ATOM 560 O O . ASP A 1 75 ? 14.040 5.425 -5.675 1.00 89.44 75 ASP A O 1
ATOM 564 N N . LYS A 1 76 ? 15.682 6.896 -6.113 1.00 92.75 76 LYS A N 1
ATOM 565 C CA . LYS A 1 76 ? 15.779 6.650 -7.554 1.00 92.75 76 LYS A CA 1
ATOM 566 C C . LYS A 1 76 ? 17.042 5.835 -7.817 1.00 92.75 76 LYS A C 1
ATOM 568 O O . LYS A 1 76 ? 18.137 6.253 -7.442 1.00 92.75 76 LYS A O 1
ATOM 573 N N . LYS A 1 77 ? 16.915 4.703 -8.508 1.00 94.88 77 LYS A N 1
ATOM 574 C CA . LYS A 1 77 ? 18.048 3.858 -8.909 1.00 94.88 77 LYS A CA 1
ATOM 575 C C . LYS A 1 77 ? 18.098 3.712 -10.422 1.00 94.88 77 LYS A C 1
ATOM 577 O O . LYS A 1 77 ? 17.060 3.644 -11.074 1.00 94.88 77 LYS A O 1
ATOM 582 N N . THR A 1 78 ? 19.310 3.640 -10.961 1.00 96.69 78 THR A N 1
ATOM 583 C CA . THR A 1 78 ? 19.573 3.260 -12.351 1.00 96.69 78 THR A CA 1
ATOM 584 C C . THR A 1 78 ? 20.726 2.276 -12.340 1.00 96.69 78 THR A C 1
ATOM 586 O O . THR A 1 78 ? 21.840 2.644 -11.970 1.00 96.69 78 THR A O 1
ATOM 589 N N . ILE A 1 79 ? 20.455 1.026 -12.703 1.00 97.06 79 ILE A N 1
ATOM 590 C CA . ILE A 1 79 ? 21.438 -0.058 -12.616 1.00 97.06 79 ILE A CA 1
ATOM 591 C C . ILE A 1 79 ? 21.773 -0.562 -14.026 1.00 97.06 79 ILE A C 1
ATOM 593 O O . ILE A 1 79 ? 20.849 -0.824 -14.801 1.00 97.06 79 ILE A O 1
ATOM 597 N N . PRO A 1 80 ? 23.063 -0.686 -14.390 1.00 96.25 80 PRO A N 1
ATOM 598 C CA . PRO A 1 80 ? 23.461 -1.236 -15.678 1.00 96.25 80 PRO A CA 1
ATOM 599 C C . PRO A 1 80 ? 23.364 -2.767 -15.679 1.00 96.25 80 PRO A C 1
ATOM 601 O O . PRO A 1 80 ? 23.913 -3.440 -14.808 1.00 96.25 80 PRO A O 1
ATOM 604 N N . ILE A 1 81 ? 22.713 -3.317 -16.701 1.00 95.25 81 ILE A N 1
ATOM 605 C CA . ILE A 1 81 ? 22.674 -4.744 -17.019 1.00 95.25 81 ILE A CA 1
ATOM 606 C C . ILE A 1 81 ? 23.492 -4.962 -18.288 1.00 95.25 81 ILE A C 1
ATOM 608 O O . ILE A 1 81 ? 23.169 -4.427 -19.349 1.00 95.25 81 ILE A O 1
ATOM 612 N N . ILE A 1 82 ? 24.562 -5.744 -18.173 1.00 94.25 82 ILE A N 1
ATOM 613 C CA . ILE A 1 82 ? 25.470 -6.031 -19.284 1.00 94.25 82 ILE A CA 1
ATOM 614 C C . ILE A 1 82 ? 25.017 -7.323 -19.961 1.00 94.25 82 ILE A C 1
ATOM 616 O O . ILE A 1 82 ? 25.020 -8.391 -19.349 1.00 94.25 82 ILE A O 1
ATOM 620 N N . VAL A 1 83 ? 24.665 -7.223 -21.238 1.00 90.62 83 VAL A N 1
ATOM 621 C CA . VAL A 1 83 ? 24.365 -8.358 -22.116 1.00 90.62 83 VAL A CA 1
ATOM 622 C C . VAL A 1 83 ? 25.270 -8.204 -23.322 1.00 90.62 83 VAL A C 1
ATOM 624 O O . VAL A 1 83 ? 24.901 -7.570 -24.301 1.00 90.62 83 VAL A O 1
ATOM 627 N N . TYR A 1 84 ? 26.496 -8.714 -23.199 1.00 89.19 84 TYR A N 1
ATOM 628 C CA . TYR A 1 84 ? 27.570 -8.438 -24.149 1.00 89.19 84 TYR A CA 1
ATOM 629 C C . TYR A 1 84 ? 27.119 -8.621 -25.615 1.00 89.19 84 TYR A C 1
ATOM 631 O O . TYR A 1 84 ? 26.573 -9.679 -25.943 1.00 89.19 84 TYR A O 1
ATOM 639 N N . PRO A 1 85 ? 27.382 -7.639 -26.500 1.00 93.25 85 PRO A N 1
ATOM 640 C CA . PRO A 1 85 ? 28.195 -6.431 -26.285 1.00 93.25 85 PRO A CA 1
ATOM 641 C C . PRO A 1 85 ? 27.443 -5.232 -25.681 1.00 93.25 85 PRO A C 1
ATOM 643 O O . PRO A 1 85 ? 28.052 -4.193 -25.432 1.00 93.25 85 PRO A O 1
ATOM 646 N N . ASP A 1 86 ? 26.145 -5.364 -25.438 1.00 94.56 86 ASP A N 1
ATOM 647 C CA . ASP A 1 86 ? 25.265 -4.266 -25.064 1.00 94.56 86 ASP A CA 1
ATOM 648 C C . ASP A 1 86 ? 25.224 -4.028 -23.549 1.00 94.56 86 ASP A C 1
ATOM 650 O O . ASP A 1 86 ? 25.508 -4.901 -22.723 1.00 94.56 86 ASP A O 1
ATOM 654 N N . THR A 1 87 ? 24.843 -2.811 -23.164 1.00 94.06 87 THR A N 1
ATOM 655 C CA . THR A 1 87 ? 24.572 -2.445 -21.769 1.00 94.06 87 THR A CA 1
ATOM 656 C C . THR A 1 87 ? 23.268 -1.669 -21.686 1.00 94.06 87 THR A C 1
ATOM 658 O O . THR A 1 87 ? 23.119 -0.612 -22.298 1.00 94.06 87 THR A O 1
ATOM 661 N N . TYR A 1 88 ? 22.335 -2.180 -20.890 1.00 93.38 88 TYR A N 1
ATOM 662 C CA . TYR A 1 88 ? 21.016 -1.599 -20.677 1.00 93.38 88 TYR A CA 1
ATOM 663 C C . TYR A 1 88 ? 20.974 -0.931 -19.308 1.00 93.38 88 TYR A C 1
ATOM 665 O O . TYR A 1 88 ? 21.255 -1.567 -18.297 1.00 93.38 88 TYR A O 1
ATOM 673 N N . HIS A 1 89 ? 20.619 0.348 -19.257 1.00 95.31 89 HIS A N 1
ATOM 674 C CA . HIS A 1 89 ? 20.443 1.058 -17.994 1.00 95.31 89 HIS A CA 1
ATOM 675 C C . HIS A 1 89 ? 18.985 0.935 -17.573 1.00 95.31 89 HIS A C 1
ATOM 677 O O . HIS A 1 89 ? 18.106 1.414 -18.283 1.00 95.31 89 HIS A O 1
ATOM 683 N N . VAL A 1 90 ? 18.731 0.283 -16.441 1.00 96.62 90 VAL A N 1
ATOM 684 C CA . VAL A 1 90 ? 17.376 0.032 -15.943 1.00 96.62 90 VAL A CA 1
ATOM 685 C C . VAL A 1 90 ? 17.061 1.034 -14.832 1.00 96.62 90 VAL A C 1
ATOM 687 O O . VAL A 1 90 ? 17.571 0.871 -13.717 1.00 96.62 90 VAL A O 1
ATOM 690 N N . PRO A 1 91 ? 16.262 2.084 -15.103 1.00 96.69 91 PRO A N 1
ATOM 691 C CA . PRO A 1 91 ? 15.800 2.992 -14.070 1.00 96.69 91 PRO A CA 1
ATOM 692 C C . PRO A 1 91 ? 14.593 2.402 -13.334 1.00 96.69 91 PRO A C 1
ATOM 694 O O . PRO A 1 91 ? 13.649 1.897 -13.942 1.00 96.69 91 PRO A O 1
ATOM 697 N N . PHE A 1 92 ? 14.608 2.498 -12.010 1.00 94.88 92 PHE A N 1
ATOM 698 C CA . PHE A 1 92 ? 13.478 2.154 -11.157 1.00 94.88 92 PHE A CA 1
ATOM 699 C C . PHE A 1 92 ? 13.494 2.981 -9.872 1.00 94.88 92 PHE A C 1
ATOM 701 O O . PHE A 1 92 ? 14.460 3.679 -9.553 1.00 94.88 92 PHE A O 1
ATOM 708 N N . VAL A 1 93 ? 12.390 2.918 -9.145 1.00 93.62 93 VAL A N 1
ATOM 709 C CA . VAL A 1 93 ? 12.194 3.600 -7.872 1.00 93.62 93 VAL A CA 1
ATOM 710 C C . VAL A 1 93 ? 12.126 2.569 -6.758 1.00 93.62 93 VAL A C 1
ATOM 712 O O . VAL A 1 93 ? 11.410 1.573 -6.867 1.00 93.62 93 VAL A O 1
ATOM 715 N N . VAL A 1 94 ? 12.833 2.836 -5.665 1.00 90.19 94 VAL A N 1
ATOM 716 C CA . VAL A 1 94 ? 12.631 2.114 -4.413 1.00 90.19 94 VAL A CA 1
ATOM 717 C C . VAL A 1 94 ? 11.633 2.912 -3.578 1.00 90.19 94 VAL A C 1
ATOM 719 O O . VAL A 1 94 ? 11.879 4.089 -3.289 1.00 90.19 94 VAL A O 1
ATOM 722 N N . PRO A 1 95 ? 10.482 2.324 -3.211 1.00 79.94 95 PRO A N 1
ATOM 723 C CA . PRO A 1 95 ? 9.544 3.003 -2.339 1.00 79.94 95 PRO A CA 1
ATOM 724 C C . PRO A 1 95 ? 10.221 3.274 -0.997 1.00 79.94 95 PRO A C 1
ATOM 726 O O . PRO A 1 95 ? 10.922 2.421 -0.449 1.00 79.94 95 PRO A O 1
ATOM 729 N N . SER A 1 96 ? 10.026 4.480 -0.468 1.00 70.00 96 SER A N 1
ATOM 730 C CA . SER A 1 96 ? 10.513 4.821 0.864 1.00 70.00 96 SER A CA 1
ATOM 731 C C . SER A 1 96 ? 9.904 3.849 1.872 1.00 70.00 96 SER A C 1
ATOM 733 O O . SER A 1 96 ? 8.680 3.766 1.958 1.00 70.00 96 SER A O 1
ATOM 735 N N . SER A 1 97 ? 10.729 3.144 2.647 1.00 67.75 97 SER A N 1
ATOM 736 C CA . SER A 1 97 ? 10.233 2.465 3.844 1.00 67.75 97 SER A CA 1
ATOM 737 C C . SER A 1 97 ? 9.760 3.539 4.816 1.00 67.75 97 SER A C 1
ATOM 739 O O . SER A 1 97 ? 10.534 4.432 5.173 1.00 67.75 97 SER A O 1
ATOM 741 N N . GLN A 1 98 ? 8.478 3.509 5.173 1.00 72.44 98 GLN A N 1
ATOM 742 C CA . GLN A 1 98 ? 7.883 4.498 6.060 1.00 72.44 98 GLN A CA 1
ATOM 743 C C . GLN A 1 98 ? 7.477 3.833 7.369 1.00 72.44 98 GLN A C 1
ATOM 745 O O . GLN A 1 98 ? 6.804 2.805 7.377 1.00 72.44 98 GLN A O 1
ATOM 750 N N . ASN A 1 99 ? 7.890 4.424 8.489 1.00 80.56 99 ASN A N 1
ATOM 751 C CA . ASN A 1 99 ? 7.442 3.975 9.798 1.00 80.56 99 ASN A CA 1
ATOM 752 C C . ASN A 1 99 ? 6.058 4.569 10.072 1.00 80.56 99 ASN A C 1
ATOM 754 O O . ASN A 1 99 ? 5.936 5.782 10.266 1.00 80.56 99 ASN A O 1
ATOM 758 N N . VAL A 1 100 ? 5.035 3.717 10.077 1.00 88.19 100 VAL A N 1
ATOM 759 C CA . VAL A 1 100 ? 3.658 4.112 10.369 1.00 88.19 100 VAL A CA 1
ATOM 760 C C . VAL A 1 100 ? 3.365 3.860 11.844 1.00 88.19 100 VAL A C 1
ATOM 762 O O . VAL A 1 100 ? 3.455 2.740 12.338 1.00 88.19 100 VAL A O 1
ATOM 765 N N . THR A 1 101 ? 2.987 4.911 12.561 1.00 90.38 101 THR A N 1
ATOM 766 C CA . THR A 1 101 ? 2.497 4.850 13.941 1.00 90.38 101 THR A CA 1
ATOM 767 C C . THR A 1 101 ? 1.012 5.184 13.952 1.00 90.38 101 THR A C 1
ATOM 769 O O . THR A 1 101 ? 0.603 6.183 13.373 1.00 90.38 101 THR A O 1
ATOM 772 N N . LEU A 1 102 ? 0.195 4.384 14.631 1.00 92.69 102 LEU A N 1
ATOM 773 C CA . LEU A 1 102 ? -1.221 4.686 14.830 1.00 92.69 102 LEU A CA 1
ATOM 774 C C . LEU A 1 102 ? -1.462 5.089 16.278 1.00 92.69 102 LEU A C 1
ATOM 776 O O . LEU A 1 102 ? -1.049 4.384 17.196 1.00 92.69 102 LEU A O 1
ATOM 780 N N . LEU A 1 103 ? -2.163 6.202 16.472 1.00 93.81 103 LEU A N 1
ATOM 781 C CA . LEU A 1 103 ? -2.659 6.626 17.773 1.00 93.81 103 LEU A CA 1
ATOM 782 C C . LEU A 1 103 ? -4.179 6.515 17.741 1.00 93.81 103 LEU A C 1
ATOM 784 O O . LEU A 1 103 ? -4.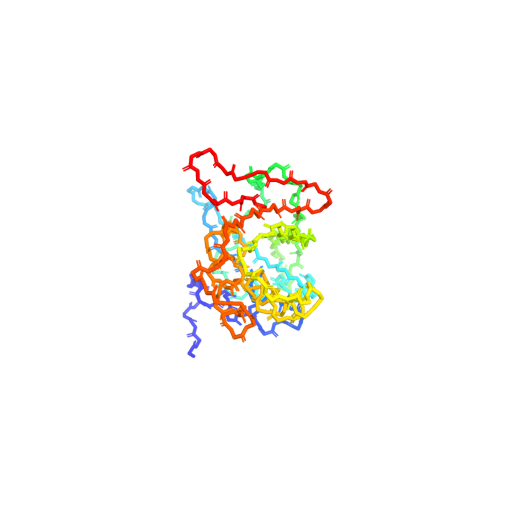850 7.277 17.046 1.00 93.81 103 LEU A O 1
ATOM 788 N N . ILE A 1 104 ? -4.712 5.538 18.471 1.00 94.88 104 ILE A N 1
ATOM 789 C CA . ILE A 1 104 ? -6.152 5.300 18.572 1.00 94.88 104 ILE A CA 1
ATOM 790 C C . ILE A 1 104 ? -6.599 5.711 19.967 1.00 94.88 104 ILE A C 1
ATOM 792 O O . IL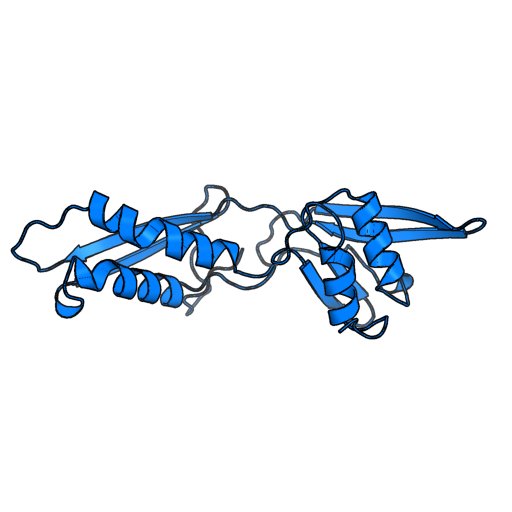E A 1 104 ? -6.279 5.047 20.953 1.00 94.88 104 ILE A O 1
ATOM 796 N N . THR A 1 105 ? -7.364 6.793 20.040 1.00 95.06 105 THR A N 1
ATOM 797 C CA . THR A 1 105 ? -8.032 7.221 21.268 1.00 95.06 105 THR A CA 1
ATOM 798 C C . THR A 1 105 ? -9.468 6.732 21.224 1.00 95.06 105 THR A C 1
ATOM 800 O O . THR A 1 105 ? -10.197 7.004 20.274 1.00 95.06 105 THR A O 1
ATOM 803 N N . TRP A 1 106 ? -9.904 6.010 22.247 1.00 94.75 106 TRP A N 1
ATOM 804 C CA . TRP A 1 106 ? -11.259 5.475 22.308 1.00 94.75 106 TRP A CA 1
ATOM 805 C C . TRP A 1 106 ? -11.875 5.706 23.684 1.00 94.75 106 TRP A C 1
ATOM 807 O O . TRP A 1 106 ? -11.169 5.883 24.678 1.00 94.75 106 TRP A O 1
ATOM 817 N N . ASN A 1 107 ? -13.205 5.723 23.735 1.00 94.44 107 ASN A N 1
ATOM 818 C CA . ASN A 1 107 ? -13.961 5.856 24.976 1.00 94.44 107 ASN A CA 1
ATOM 819 C C . ASN A 1 107 ? -15.134 4.871 24.997 1.00 94.44 107 ASN A C 1
ATOM 821 O O . ASN A 1 107 ? -15.622 4.429 23.951 1.00 94.44 107 ASN A O 1
ATOM 825 N N . THR A 1 108 ? -15.595 4.527 26.195 1.00 94.38 108 THR A N 1
ATOM 826 C CA . THR A 1 108 ? -16.712 3.614 26.408 1.00 94.38 108 THR A CA 1
ATOM 827 C C . THR A 1 108 ? -17.635 4.088 27.522 1.00 94.38 108 THR A C 1
ATOM 829 O O . THR A 1 108 ? -17.197 4.612 28.540 1.00 94.38 108 THR A O 1
ATOM 832 N N . ALA A 1 109 ? -18.935 3.860 27.337 1.00 94.88 109 ALA A N 1
ATOM 833 C CA . ALA A 1 109 ? -19.966 4.063 28.352 1.00 94.88 109 ALA A CA 1
ATOM 834 C C . ALA A 1 109 ? -20.194 2.815 29.235 1.00 94.88 109 ALA A C 1
ATOM 836 O O . ALA A 1 109 ? -21.174 2.751 29.979 1.00 94.88 109 ALA A O 1
ATOM 837 N N . SER A 1 110 ? -19.335 1.793 29.134 1.00 91.69 110 SER A N 1
ATOM 838 C CA . SER A 1 110 ? -19.411 0.602 29.984 1.00 91.69 110 SER A CA 1
ATOM 839 C C . SER A 1 110 ? -19.229 0.962 31.458 1.00 91.69 110 SER A C 1
ATOM 841 O O . SER A 1 110 ? -18.300 1.669 31.833 1.00 91.69 110 SER A O 1
ATOM 843 N N . THR A 1 111 ? -20.081 0.407 32.317 1.00 91.06 111 THR A N 1
ATOM 844 C CA . THR A 1 111 ? -19.957 0.525 33.779 1.00 91.06 111 THR A CA 1
ATOM 845 C C . THR A 1 111 ? -18.997 -0.502 34.380 1.00 91.06 111 THR A C 1
ATOM 847 O O . THR A 1 111 ? -18.656 -0.420 35.559 1.00 91.06 111 THR A O 1
ATOM 850 N N . ARG A 1 112 ? -18.561 -1.487 33.586 1.00 89.69 112 ARG A N 1
ATOM 851 C CA . ARG A 1 112 ? -17.547 -2.472 33.976 1.00 89.69 112 ARG A CA 1
ATOM 852 C C . ARG A 1 112 ? -16.166 -1.976 33.586 1.00 89.69 112 ARG A C 1
ATOM 854 O O . ARG A 1 112 ? -16.011 -1.384 32.519 1.00 89.69 112 ARG A O 1
ATOM 861 N N . TYR A 1 113 ? -15.179 -2.297 34.420 1.00 89.69 113 TYR A N 1
ATOM 862 C CA . TYR A 1 113 ? -13.777 -2.078 34.089 1.00 89.69 113 TYR A CA 1
ATOM 863 C C . TYR A 1 113 ? -13.409 -2.837 32.811 1.00 89.69 113 TYR A C 1
ATOM 865 O O . TYR A 1 113 ? -13.718 -4.022 32.672 1.00 89.69 113 TYR A O 1
ATOM 873 N N . ILE A 1 114 ? -12.748 -2.133 31.899 1.00 91.94 114 ILE A N 1
ATOM 874 C CA . ILE A 1 114 ? -12.177 -2.678 30.672 1.00 91.94 114 ILE A CA 1
ATOM 875 C C . ILE A 1 114 ? -10.688 -2.366 30.730 1.00 91.94 114 ILE A C 1
ATOM 877 O O . ILE A 1 114 ? -10.315 -1.207 30.894 1.00 91.94 114 ILE A O 1
ATOM 881 N N . ASP A 1 115 ? -9.860 -3.401 30.619 1.00 93.31 115 ASP A N 1
AT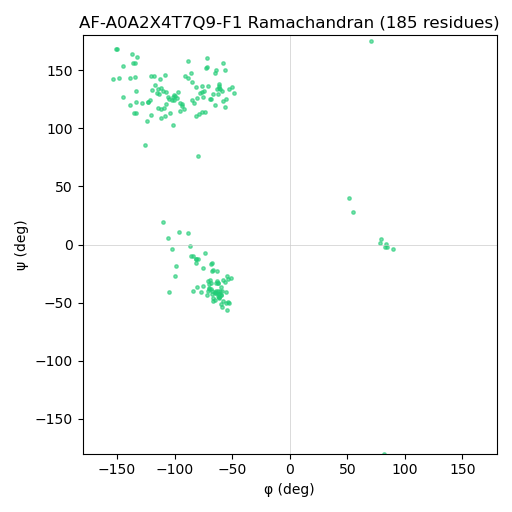OM 882 C CA . ASP A 1 115 ? -8.405 -3.268 30.612 1.00 93.31 115 ASP A CA 1
ATOM 883 C C . ASP A 1 115 ? -7.930 -2.672 29.270 1.00 93.31 115 ASP A C 1
ATOM 885 O O . ASP A 1 115 ? -8.062 -3.336 28.233 1.00 93.31 115 ASP A O 1
ATOM 889 N N . PRO A 1 116 ? -7.358 -1.452 29.253 1.00 91.19 116 PRO A N 1
ATOM 890 C CA . PRO A 1 116 ? -6.868 -0.833 28.025 1.00 91.19 116 PRO A CA 1
ATOM 891 C C . PRO A 1 116 ? -5.736 -1.624 27.360 1.00 91.19 116 PRO A C 1
ATOM 893 O O . PRO A 1 116 ? -5.670 -1.673 26.132 1.00 91.19 116 PRO A O 1
ATOM 896 N N . THR A 1 117 ? -4.879 -2.293 28.139 1.00 92.88 117 THR A N 1
ATOM 897 C CA . THR A 1 117 ? -3.787 -3.114 27.593 1.00 92.88 117 THR A CA 1
ATOM 898 C C . THR A 1 117 ? -4.326 -4.376 26.920 1.00 92.88 117 THR A C 1
ATOM 900 O O . THR A 1 117 ? -3.789 -4.825 25.906 1.00 92.88 117 THR A O 1
ATOM 903 N N . GLY A 1 118 ? -5.416 -4.943 27.444 1.00 92.88 118 GLY A N 1
ATOM 904 C CA . GLY A 1 118 ? -6.136 -6.038 26.794 1.00 92.88 118 GLY A CA 1
ATOM 905 C C . GLY A 1 118 ? -6.709 -5.636 25.431 1.00 92.88 118 GLY A C 1
ATOM 906 O O . GLY A 1 118 ? -6.612 -6.405 24.475 1.00 92.88 118 GLY A O 1
ATOM 907 N N . ILE A 1 119 ? -7.244 -4.415 25.326 1.00 94.44 119 ILE A N 1
ATOM 908 C CA . ILE A 1 119 ? -7.755 -3.852 24.067 1.00 94.44 119 ILE A CA 1
ATOM 909 C C . ILE A 1 119 ? -6.624 -3.660 23.053 1.00 94.44 119 ILE A C 1
ATOM 911 O O . ILE A 1 119 ? -6.752 -4.102 21.914 1.00 94.44 119 ILE A O 1
ATOM 915 N N . GLU A 1 120 ? -5.507 -3.060 23.468 1.00 93.94 120 GLU A N 1
ATOM 916 C CA . GLU A 1 120 ? -4.336 -2.846 22.609 1.00 93.94 120 GLU A CA 1
ATOM 917 C C . GLU A 1 120 ? -3.833 -4.163 21.999 1.00 93.94 120 GLU A C 1
ATOM 919 O O . GLU A 1 120 ? -3.712 -4.285 20.779 1.00 93.94 120 GLU A O 1
ATOM 924 N N . LYS A 1 121 ? -3.634 -5.191 22.832 1.00 93.56 121 LYS A N 1
ATOM 925 C CA . LYS A 1 121 ? -3.172 -6.510 22.374 1.00 93.56 121 LYS A CA 1
ATOM 926 C C . LYS A 1 121 ? -4.143 -7.187 21.408 1.00 93.56 121 LYS A C 1
ATOM 928 O O . LYS A 1 121 ? -3.699 -7.910 20.521 1.00 93.56 121 LYS A O 1
ATOM 933 N N . ALA A 1 122 ? -5.448 -6.967 21.571 1.00 94.00 122 ALA A N 1
ATOM 934 C CA . ALA A 1 122 ? -6.460 -7.546 20.692 1.00 94.00 122 ALA A CA 1
ATOM 935 C C . ALA A 1 122 ? -6.437 -6.937 19.279 1.00 94.00 122 ALA A C 1
ATOM 937 O O . ALA A 1 122 ? -6.766 -7.624 18.316 1.00 94.00 122 ALA A O 1
ATOM 938 N N . VAL A 1 123 ? -6.050 -5.664 19.140 1.00 95.25 123 VAL A N 1
ATOM 939 C CA . VAL A 1 123 ? -6.105 -4.946 17.852 1.00 95.25 123 VAL A CA 1
ATOM 940 C C . VAL A 1 123 ? -4.760 -4.882 17.131 1.00 95.25 123 VAL A C 1
ATOM 942 O O . VAL A 1 123 ? -4.739 -4.791 15.902 1.00 95.25 123 VAL A O 1
ATOM 945 N N . GLN A 1 124 ? -3.648 -4.935 17.873 1.00 92.06 124 GLN A N 1
ATOM 946 C CA . GLN A 1 124 ? -2.308 -4.621 17.369 1.00 92.06 124 GLN A CA 1
ATOM 947 C C . GLN A 1 124 ? -1.945 -5.403 16.100 1.00 92.06 124 GLN A C 1
ATOM 949 O O . GLN A 1 124 ? -1.548 -4.796 15.106 1.00 92.06 124 GLN A O 1
ATOM 954 N N . GLN A 1 125 ? -2.114 -6.730 16.110 1.00 93.06 125 GLN A N 1
ATOM 955 C CA . GLN A 1 125 ? -1.714 -7.568 14.978 1.00 93.06 125 GLN A CA 1
ATOM 956 C C . GLN A 1 125 ? -2.569 -7.295 13.737 1.00 93.06 125 GLN A C 1
ATOM 958 O O . GLN A 1 125 ? -2.023 -7.044 12.672 1.00 93.06 125 GLN A O 1
ATOM 963 N N . SER A 1 126 ? -3.899 -7.270 13.865 1.00 94.25 126 SER A N 1
ATOM 964 C CA . SER A 1 126 ? -4.787 -7.073 12.708 1.00 94.25 126 SER A CA 1
ATOM 965 C C . SER A 1 126 ? -4.615 -5.705 12.049 1.00 94.25 126 SER A C 1
ATOM 967 O O . SER A 1 126 ? -4.754 -5.584 10.834 1.00 94.25 126 SER A O 1
ATOM 969 N N . ILE A 1 127 ? -4.309 -4.671 12.836 1.00 94.69 127 ILE A N 1
ATOM 970 C CA . ILE A 1 127 ? -4.003 -3.341 12.301 1.00 94.69 127 ILE A CA 1
ATOM 971 C C . ILE A 1 127 ? -2.632 -3.340 11.620 1.00 94.69 127 ILE A C 1
ATOM 973 O O . ILE A 1 127 ? -2.510 -2.793 10.526 1.00 94.69 127 ILE A O 1
ATOM 977 N N . ALA A 1 128 ? -1.616 -3.967 12.222 1.00 91.75 128 ALA A N 1
ATOM 978 C CA . ALA A 1 128 ? -0.302 -4.097 11.596 1.00 91.75 128 ALA A CA 1
ATOM 979 C C . ALA A 1 128 ? -0.386 -4.860 10.263 1.00 91.75 128 ALA A C 1
ATOM 981 O O . ALA A 1 128 ? 0.189 -4.416 9.273 1.00 91.75 128 ALA A O 1
ATOM 982 N N . ASP A 1 129 ? -1.149 -5.953 10.214 1.00 91.69 129 ASP A N 1
ATOM 983 C CA . ASP A 1 129 ? -1.390 -6.731 8.995 1.00 91.69 129 ASP A CA 1
ATOM 984 C C . ASP A 1 129 ? -2.079 -5.888 7.920 1.00 91.69 129 ASP A C 1
ATOM 986 O O . ASP A 1 129 ? -1.674 -5.925 6.759 1.00 91.69 129 ASP A O 1
ATOM 990 N N . TYR A 1 130 ? -3.081 -5.087 8.304 1.00 94.12 130 TYR A N 1
ATOM 991 C CA . TYR A 1 130 ? -3.729 -4.153 7.388 1.00 94.12 130 TYR A CA 1
ATOM 992 C C . TYR A 1 130 ? -2.726 -3.158 6.804 1.00 94.12 130 TYR A C 1
ATOM 994 O O . TYR A 1 130 ? -2.615 -3.080 5.586 1.00 94.12 130 TYR A O 1
ATOM 1002 N N . ILE A 1 131 ? -1.970 -2.445 7.646 1.00 90.94 131 ILE A N 1
ATOM 1003 C CA . ILE A 1 131 ? -1.007 -1.427 7.198 1.00 90.94 131 ILE A CA 1
ATOM 1004 C C . ILE A 1 131 ? 0.080 -2.039 6.309 1.00 90.94 131 ILE A C 1
ATOM 1006 O O . ILE A 1 131 ? 0.371 -1.502 5.243 1.00 90.94 131 ILE A O 1
ATOM 1010 N N . ASN A 1 132 ? 0.639 -3.184 6.703 1.00 87.56 132 ASN A N 1
ATOM 1011 C CA . ASN A 1 132 ? 1.660 -3.883 5.919 1.00 87.56 132 ASN A CA 1
ATOM 1012 C C . ASN A 1 132 ? 1.106 -4.452 4.601 1.00 87.56 132 ASN A C 1
ATOM 1014 O O . ASN A 1 132 ? 1.869 -4.674 3.663 1.00 87.56 132 ASN A O 1
ATOM 1018 N N . GLY A 1 133 ? -0.205 -4.685 4.517 1.00 85.94 133 GLY A N 1
ATOM 1019 C CA . GLY A 1 133 ? -0.885 -5.148 3.310 1.00 85.94 133 GLY A CA 1
ATOM 1020 C C . GLY A 1 133 ? -1.204 -4.049 2.293 1.00 85.94 133 GLY A C 1
ATOM 1021 O O . GLY A 1 133 ? -1.548 -4.380 1.159 1.00 85.94 133 GLY A O 1
ATOM 1022 N N . ILE A 1 134 ? -1.094 -2.767 2.662 1.00 86.69 134 ILE A N 1
ATOM 1023 C CA . ILE A 1 134 ? -1.366 -1.645 1.752 1.00 86.69 134 ILE A CA 1
ATOM 1024 C C . ILE A 1 134 ? -0.289 -1.614 0.668 1.00 86.69 134 ILE A C 1
ATOM 1026 O O . ILE A 1 134 ? 0.911 -1.574 0.961 1.00 86.69 134 ILE A O 1
ATOM 1030 N N . ALA A 1 135 ? -0.715 -1.632 -0.595 1.00 80.25 135 ALA A N 1
ATOM 1031 C CA . ALA A 1 135 ? 0.216 -1.558 -1.707 1.00 80.25 135 ALA A CA 1
ATOM 1032 C C . ALA A 1 135 ? 0.802 -0.145 -1.840 1.00 80.25 135 ALA A C 1
ATOM 1034 O O . ALA A 1 135 ? 0.170 0.860 -1.513 1.00 80.25 135 ALA A O 1
ATOM 1035 N N . THR A 1 136 ? 2.019 -0.051 -2.371 1.00 76.12 136 THR A N 1
ATOM 1036 C CA . THR A 1 136 ? 2.669 1.246 -2.599 1.00 76.12 136 THR A CA 1
ATOM 1037 C C . THR A 1 136 ? 1.798 2.168 -3.455 1.00 76.12 136 THR A C 1
ATOM 1039 O O . THR A 1 136 ? 1.440 1.832 -4.587 1.00 76.12 136 THR A O 1
ATOM 1042 N N . GLY A 1 137 ? 1.529 3.367 -2.934 1.00 75.31 137 GLY A N 1
ATOM 1043 C CA . GLY A 1 137 ? 0.705 4.388 -3.584 1.00 75.31 137 GLY A CA 1
ATOM 1044 C C . GLY A 1 137 ? -0.788 4.300 -3.259 1.00 75.31 137 GLY A C 1
ATOM 1045 O O . GLY A 1 137 ? -1.536 5.183 -3.679 1.00 75.31 137 GLY A O 1
ATOM 1046 N N . GLU A 1 138 ? -1.229 3.289 -2.507 1.00 83.75 138 GLU A N 1
ATOM 1047 C CA . GLU A 1 138 ? -2.586 3.241 -1.962 1.00 83.75 138 GLU A CA 1
ATOM 1048 C C . GLU A 1 138 ? -2.674 4.015 -0.638 1.00 83.75 138 GLU A C 1
ATOM 1050 O O . GLU A 1 138 ? -1.763 3.940 0.186 1.00 83.75 138 GLU A O 1
ATOM 1055 N N . PRO A 1 139 ? -3.760 4.766 -0.392 1.00 89.44 139 PRO A N 1
ATOM 1056 C CA . PRO A 1 139 ? -3.932 5.503 0.854 1.00 89.44 139 PRO A CA 1
ATOM 1057 C C . PRO A 1 139 ? -4.226 4.585 2.046 1.00 89.44 139 PRO A C 1
ATOM 1059 O O . PRO A 1 139 ? -4.889 3.555 1.918 1.00 89.44 139 PRO A O 1
ATOM 1062 N N . ILE A 1 140 ? -3.849 5.036 3.243 1.00 91.75 140 ILE A N 1
ATOM 1063 C CA . ILE A 1 140 ? -4.328 4.448 4.498 1.00 91.75 140 ILE A CA 1
ATOM 1064 C C . ILE A 1 140 ? -5.768 4.917 4.729 1.00 91.75 140 ILE A C 1
ATOM 1066 O O . ILE A 1 140 ? -6.041 6.117 4.723 1.00 91.75 140 ILE A O 1
ATOM 1070 N N . ASN A 1 141 ? -6.698 3.986 4.951 1.00 95.00 141 ASN A N 1
ATOM 1071 C CA . ASN A 1 141 ? -8.113 4.289 5.155 1.00 95.00 141 ASN A CA 1
ATOM 1072 C C . ASN A 1 141 ? -8.499 4.172 6.636 1.00 95.00 141 ASN A C 1
ATOM 1074 O O . ASN A 1 141 ? -8.546 3.078 7.205 1.00 95.00 141 ASN A O 1
ATOM 1078 N N . ILE A 1 142 ? -8.842 5.306 7.248 1.00 95.75 142 ILE A N 1
ATOM 1079 C CA . ILE A 1 142 ? -9.212 5.385 8.666 1.00 95.75 142 ILE A CA 1
ATOM 1080 C C . ILE A 1 142 ? -10.487 4.591 8.978 1.00 95.75 142 ILE A C 1
ATOM 1082 O O . ILE A 1 142 ? -10.606 4.032 10.069 1.00 95.75 142 ILE A O 1
ATOM 1086 N N . PHE A 1 143 ? -11.427 4.475 8.037 1.00 95.69 143 PHE A N 1
ATOM 1087 C CA . PHE A 1 143 ? -12.639 3.682 8.259 1.00 95.69 143 PHE A CA 1
ATOM 1088 C C . PHE A 1 143 ? -12.347 2.188 8.346 1.00 95.69 143 PHE A C 1
ATOM 1090 O O . PHE A 1 143 ? -12.898 1.524 9.219 1.00 95.69 143 PHE A O 1
ATOM 1097 N N . LEU A 1 144 ? -11.422 1.672 7.533 1.00 95.81 144 LEU A N 1
ATOM 1098 C CA . LEU A 1 144 ? -11.009 0.271 7.640 1.00 95.81 144 LEU A CA 1
ATOM 1099 C C . LEU A 1 144 ? -10.336 -0.003 8.987 1.00 95.81 144 LEU A C 1
ATOM 1101 O O . LEU A 1 144 ? -10.632 -1.009 9.625 1.00 95.81 144 LEU A O 1
ATOM 1105 N N . ILE A 1 145 ? -9.502 0.921 9.471 1.00 96.31 145 ILE A N 1
ATOM 1106 C CA . ILE A 1 145 ? -8.889 0.813 10.804 1.00 96.31 145 ILE A CA 1
ATOM 1107 C C . ILE A 1 145 ? -9.966 0.814 11.896 1.00 96.31 145 ILE A C 1
ATOM 1109 O O . ILE A 1 145 ? -9.915 -0.009 12.811 1.00 96.31 145 ILE A O 1
ATOM 1113 N N . ARG A 1 146 ? -10.963 1.701 11.793 1.00 95.69 146 ARG A N 1
ATOM 1114 C CA . ARG A 1 146 ? -12.096 1.758 12.728 1.00 95.69 146 ARG A CA 1
ATOM 1115 C C . ARG A 1 146 ? -12.888 0.450 12.746 1.00 95.69 146 ARG A C 1
ATOM 1117 O O . ARG A 1 146 ? -13.232 -0.030 13.827 1.00 95.69 146 ARG A O 1
ATOM 1124 N N . ASP A 1 147 ? -13.158 -0.131 11.583 1.00 95.69 147 ASP A N 1
ATOM 1125 C CA . ASP A 1 147 ? -13.883 -1.396 11.474 1.00 95.69 147 ASP A CA 1
ATOM 1126 C C . ASP A 1 147 ? -13.068 -2.560 12.042 1.00 95.69 147 ASP A C 1
ATOM 1128 O O . ASP A 1 147 ? -13.608 -3.379 12.788 1.00 95.69 147 ASP A O 1
ATOM 1132 N N . ILE A 1 148 ? -11.763 -2.621 11.755 1.00 95.81 148 ILE A N 1
ATOM 1133 C CA . ILE A 1 148 ? -10.853 -3.608 12.356 1.00 95.81 148 ILE A CA 1
ATOM 1134 C C . ILE A 1 148 ? -10.879 -3.475 13.879 1.00 95.81 148 ILE A C 1
ATOM 1136 O O . ILE A 1 148 ? -11.088 -4.475 14.566 1.00 95.81 148 ILE A O 1
ATOM 1140 N N . PHE A 1 149 ? -10.737 -2.255 14.405 1.00 95.75 149 PHE A N 1
ATOM 1141 C CA . PHE A 1 149 ? -10.799 -1.991 15.841 1.00 95.75 149 PHE A CA 1
ATOM 1142 C C . PHE A 1 149 ? -12.103 -2.528 16.443 1.00 95.75 149 PHE A C 1
ATOM 1144 O O . PHE A 1 149 ? -12.059 -3.387 17.323 1.00 95.75 149 PHE A O 1
ATOM 1151 N N . LEU A 1 150 ? -13.262 -2.101 15.929 1.00 95.19 150 LEU A N 1
ATOM 1152 C CA . LEU A 1 150 ? -14.574 -2.525 16.432 1.00 95.19 150 LEU A CA 1
ATOM 1153 C C . LEU A 1 150 ? -14.767 -4.047 16.360 1.00 95.19 150 LEU A C 1
ATOM 1155 O O . LEU A 1 150 ? -15.310 -4.647 17.291 1.00 95.19 150 LEU A O 1
ATOM 1159 N N . ASN A 1 151 ? -14.300 -4.682 15.284 1.00 95.25 151 ASN A N 1
ATOM 1160 C CA . ASN A 1 151 ? -14.415 -6.125 15.098 1.00 95.25 151 ASN A CA 1
ATOM 1161 C C . ASN A 1 151 ? -13.566 -6.927 16.088 1.00 95.25 151 ASN A C 1
ATOM 1163 O O . ASN A 1 151 ? -14.040 -7.958 16.574 1.00 95.25 151 ASN A O 1
ATOM 1167 N N . GLN A 1 152 ? -12.349 -6.470 16.389 1.00 94.44 152 GLN A N 1
ATOM 1168 C CA . GLN A 1 152 ? -11.449 -7.152 17.322 1.00 94.44 152 GLN A CA 1
ATOM 1169 C C . GLN A 1 152 ? -11.874 -6.951 18.782 1.00 94.44 152 GLN A C 1
ATOM 1171 O O . GLN A 1 152 ? -11.800 -7.879 19.586 1.00 94.44 152 GLN A O 1
ATOM 1176 N N . VAL A 1 153 ? -12.395 -5.771 19.135 1.00 94.12 153 VAL A N 1
ATOM 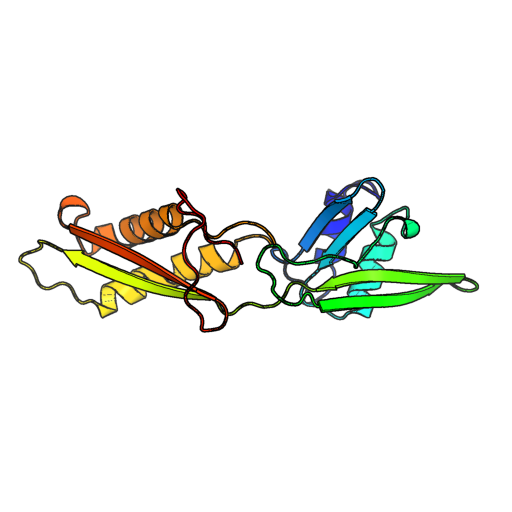1177 C CA . VAL A 1 153 ? -12.759 -5.467 20.530 1.00 94.12 153 VAL A CA 1
ATOM 1178 C C . VAL A 1 153 ? -14.157 -5.935 20.927 1.00 94.12 153 VAL A C 1
ATOM 1180 O O . VAL A 1 153 ? -14.460 -5.937 22.118 1.00 94.12 153 VAL A O 1
ATOM 1183 N N . LYS A 1 154 ? -15.005 -6.380 19.987 1.00 91.50 154 LYS A N 1
ATOM 1184 C CA . LYS A 1 154 ? -16.411 -6.757 20.259 1.00 91.50 154 LYS A CA 1
ATOM 1185 C C . LYS A 1 154 ? -16.596 -7.806 21.366 1.00 91.50 154 LYS A C 1
ATOM 1187 O O . LYS A 1 154 ? -17.653 -7.862 21.986 1.00 91.50 154 LYS A O 1
ATOM 1192 N N . GLY A 1 155 ? -15.593 -8.665 21.584 1.00 89.62 155 GLY A N 1
ATOM 1193 C CA . GLY A 1 155 ? -15.597 -9.681 22.645 1.00 89.62 155 GLY A CA 1
ATOM 1194 C C . GLY A 1 155 ? -15.201 -9.145 24.026 1.00 89.62 155 GLY A C 1
ATOM 1195 O O . GLY A 1 155 ? -15.448 -9.807 25.029 1.00 89.62 155 GLY A O 1
ATOM 1196 N N . LEU A 1 156 ? -14.601 -7.955 24.075 1.00 91.62 156 LEU A N 1
ATOM 1197 C CA . LEU A 1 156 ? -14.109 -7.289 25.283 1.00 91.62 156 LEU A CA 1
ATOM 1198 C C . LEU A 1 156 ? -15.036 -6.141 25.704 1.00 91.62 156 LEU A C 1
ATOM 1200 O O . LEU A 1 156 ? -15.338 -5.978 26.885 1.00 91.62 156 LEU A O 1
ATOM 1204 N N . VAL A 1 157 ? -15.526 -5.372 24.731 1.00 91.62 157 VAL A N 1
ATOM 1205 C CA . VAL A 1 157 ? -16.496 -4.291 24.911 1.00 91.62 157 VAL A CA 1
ATOM 1206 C C . VAL A 1 157 ? -17.593 -4.422 23.860 1.00 91.62 157 VAL A C 1
ATOM 1208 O O . VAL A 1 157 ? -17.328 -4.606 22.675 1.00 91.62 157 VAL A O 1
ATOM 1211 N N . SER A 1 158 ? -18.852 -4.328 24.292 1.00 89.62 158 SER A N 1
ATOM 1212 C CA . SER A 1 158 ? -19.982 -4.300 23.361 1.00 89.62 158 SER A CA 1
ATOM 1213 C C . SER A 1 158 ? -19.859 -3.088 22.439 1.00 89.62 158 SER A C 1
ATOM 1215 O O . SER A 1 158 ? -19.641 -1.974 22.917 1.00 89.62 158 SER A O 1
ATOM 1217 N N . SER A 1 159 ? -20.053 -3.281 21.134 1.00 86.75 159 SER A N 1
ATOM 1218 C CA . SER A 1 159 ? -19.968 -2.208 20.132 1.00 86.75 159 SER A CA 1
ATOM 1219 C C . SER A 1 159 ? -20.918 -1.042 20.429 1.00 86.75 159 SER A C 1
ATOM 1221 O O . SER A 1 159 ? -20.563 0.106 20.189 1.00 86.75 159 SER A O 1
ATOM 1223 N N . ASN A 1 160 ? -22.079 -1.316 21.034 1.00 90.81 160 ASN A N 1
ATOM 1224 C CA . ASN A 1 160 ? -23.055 -0.296 21.441 1.00 90.81 160 ASN A CA 1
ATOM 1225 C C . ASN A 1 160 ? -22.563 0.598 22.591 1.00 90.81 160 ASN A C 1
ATOM 1227 O O . ASN A 1 160 ? -23.159 1.637 22.859 1.00 90.81 160 ASN A O 1
ATOM 1231 N N . LEU A 1 161 ? -21.524 0.171 23.311 1.00 93.62 161 LEU A N 1
ATOM 1232 C CA . LEU A 1 161 ? -20.954 0.895 24.444 1.00 93.62 161 LEU A CA 1
ATOM 1233 C C . LEU A 1 161 ? -19.666 1.630 24.079 1.00 93.62 161 LEU A C 1
ATOM 1235 O O . LEU A 1 161 ? -19.131 2.324 24.941 1.00 93.62 161 LEU A O 1
ATOM 1239 N N . VAL A 1 162 ? -19.150 1.496 22.856 1.00 94.00 162 VAL A N 1
ATOM 1240 C CA . VAL A 1 162 ? -18.028 2.313 22.379 1.00 94.00 162 VAL A CA 1
ATOM 1241 C C . VAL A 1 162 ? -18.583 3.680 21.985 1.00 94.00 162 VAL A C 1
ATOM 1243 O O . VAL A 1 162 ? -19.363 3.792 21.043 1.00 94.00 162 VAL A O 1
ATOM 1246 N N . SER A 1 163 ? -18.223 4.718 22.736 1.00 93.25 163 SER A N 1
ATOM 1247 C CA . SER A 1 163 ? -18.817 6.057 22.615 1.00 93.25 163 SER A CA 1
ATOM 1248 C C . SER A 1 163 ? -17.981 7.024 21.780 1.00 93.25 163 SER A C 1
ATOM 1250 O O . SER A 1 163 ? -18.502 8.030 21.306 1.00 93.25 163 SER A O 1
ATOM 1252 N N . MET A 1 164 ? -16.695 6.729 21.581 1.00 94.56 164 MET A N 1
ATOM 1253 C CA . MET A 1 164 ? -15.786 7.538 20.773 1.00 94.56 164 MET A CA 1
ATOM 1254 C C . MET A 1 164 ? -14.665 6.666 20.217 1.00 94.56 164 MET A C 1
ATOM 1256 O O . MET A 1 164 ? -14.158 5.793 20.921 1.00 94.56 164 MET A O 1
ATOM 1260 N N . ILE A 1 165 ? -14.269 6.944 18.975 1.00 94.94 165 ILE A N 1
ATOM 1261 C CA . ILE A 1 165 ? -13.032 6.464 18.360 1.00 94.94 165 ILE A CA 1
ATOM 1262 C C . ILE A 1 165 ? -12.457 7.640 17.569 1.00 94.94 165 ILE A C 1
ATOM 1264 O O . ILE A 1 165 ? -13.116 8.139 16.658 1.00 94.94 165 ILE A O 1
ATOM 1268 N N . ASP A 1 166 ? -11.252 8.061 17.924 1.00 95.38 166 ASP A N 1
ATOM 1269 C CA . ASP A 1 166 ? -10.435 9.019 17.187 1.00 95.38 166 ASP A CA 1
ATOM 1270 C C . ASP A 1 166 ? -9.124 8.340 16.781 1.00 95.38 166 ASP A C 1
ATOM 1272 O O . ASP A 1 166 ? -8.504 7.637 17.583 1.00 95.38 166 ASP A O 1
ATOM 1276 N N . ILE A 1 167 ? -8.739 8.491 15.516 1.00 96.19 167 ILE A N 1
ATOM 1277 C CA . ILE A 1 167 ? -7.609 7.779 14.913 1.00 96.19 167 ILE A CA 1
ATOM 1278 C C . ILE A 1 167 ? -6.702 8.807 14.255 1.00 96.19 167 ILE A C 1
ATOM 1280 O O . ILE A 1 167 ? -7.111 9.510 13.331 1.00 96.19 167 ILE A O 1
ATOM 1284 N N . GLN A 1 168 ? -5.449 8.836 14.692 1.00 95.00 168 GLN A N 1
ATOM 1285 C CA . GLN A 1 168 ? -4.401 9.659 14.104 1.00 95.00 168 GLN A CA 1
ATOM 1286 C C . GLN A 1 168 ? -3.302 8.771 13.532 1.00 95.00 168 GLN A C 1
ATOM 1288 O O . GLN A 1 168 ? -2.880 7.792 14.153 1.00 95.00 168 GLN A O 1
ATOM 1293 N N . ILE A 1 169 ? -2.833 9.133 12.340 1.00 93.62 169 ILE A N 1
ATOM 1294 C CA . ILE A 1 169 ? -1.782 8.413 11.630 1.00 93.62 169 ILE A CA 1
ATOM 1295 C C . ILE A 1 169 ? -0.507 9.249 11.678 1.00 93.62 169 ILE A C 1
ATOM 1297 O O . ILE A 1 169 ? -0.470 10.395 11.233 1.00 93.62 169 ILE A O 1
ATOM 1301 N N . GLY A 1 170 ? 0.540 8.665 12.241 1.00 90.56 170 GLY A N 1
ATOM 1302 C CA . GLY A 1 170 ? 1.905 9.153 12.192 1.00 90.56 170 GLY A CA 1
ATOM 1303 C C . GLY A 1 170 ? 2.676 8.445 11.088 1.00 90.56 170 GLY A C 1
ATOM 1304 O O . GLY A 1 170 ? 2.670 7.222 11.020 1.00 90.56 170 GLY A O 1
ATOM 1305 N N . ILE A 1 171 ? 3.372 9.200 10.248 1.00 86.19 171 ILE A N 1
ATOM 1306 C CA . ILE A 1 171 ? 4.261 8.689 9.206 1.00 86.19 171 ILE A CA 1
ATOM 1307 C C . ILE A 1 171 ? 5.637 9.296 9.444 1.00 86.19 171 ILE A C 1
ATOM 1309 O O . ILE A 1 171 ? 5.790 10.518 9.508 1.00 86.19 171 ILE A O 1
ATOM 1313 N N . ASN A 1 172 ? 6.646 8.442 9.619 1.00 83.25 172 ASN A N 1
ATOM 1314 C CA . ASN A 1 172 ? 8.028 8.846 9.892 1.00 83.25 172 ASN A CA 1
ATOM 1315 C C . ASN A 1 172 ? 8.136 9.845 11.063 1.00 83.25 172 ASN A C 1
ATOM 1317 O O . ASN A 1 172 ? 8.882 10.822 11.009 1.00 83.25 172 ASN A O 1
ATOM 1321 N N . GLY A 1 173 ? 7.344 9.611 12.115 1.00 81.50 173 GLY A N 1
ATOM 1322 C CA . GLY A 1 173 ? 7.314 10.436 13.326 1.00 81.50 173 GLY A CA 1
ATOM 1323 C C . GLY A 1 173 ? 6.522 11.746 13.218 1.00 81.50 173 GLY A C 1
ATOM 1324 O O . GLY A 1 173 ? 6.525 12.519 14.174 1.00 81.50 173 GLY A O 1
ATOM 1325 N N . LYS A 1 174 ? 5.835 12.016 12.099 1.00 86.75 174 LYS A N 1
ATOM 1326 C CA . LYS A 1 174 ? 4.968 13.196 11.928 1.00 86.75 174 LYS A CA 1
ATOM 1327 C C . LYS A 1 174 ? 3.511 12.781 11.780 1.00 86.75 174 LYS A C 1
ATOM 1329 O O . LYS A 1 174 ? 3.220 11.888 10.997 1.00 86.75 174 LYS A O 1
ATOM 1334 N N . ILE A 1 175 ? 2.598 13.448 12.485 1.00 90.31 175 ILE A N 1
ATOM 1335 C CA . ILE A 1 175 ? 1.158 13.241 12.287 1.00 90.31 175 ILE A CA 1
ATOM 1336 C C . ILE A 1 175 ? 0.758 13.801 10.923 1.00 90.31 175 ILE A C 1
ATOM 1338 O O . ILE A 1 175 ? 1.019 14.970 10.631 1.00 90.31 175 ILE A O 1
ATOM 1342 N N . VAL A 1 176 ? 0.132 12.961 10.102 1.00 90.38 176 VAL A N 1
ATOM 1343 C CA . VAL A 1 176 ? -0.365 13.322 8.774 1.00 90.38 176 VAL A CA 1
ATOM 1344 C C . VAL A 1 176 ? -1.893 13.280 8.811 1.00 90.38 176 VAL A C 1
ATOM 1346 O O . VAL A 1 176 ? -2.465 12.219 9.074 1.00 90.38 176 VAL A O 1
ATOM 1349 N N . PRO A 1 177 ? -2.576 14.418 8.595 1.00 90.38 177 PRO A N 1
ATOM 1350 C CA . PRO A 1 177 ? -4.028 14.439 8.568 1.00 90.38 177 PRO A CA 1
ATOM 1351 C C . PRO A 1 177 ? -4.562 13.765 7.293 1.00 90.38 177 PRO A C 1
ATOM 1353 O O . PRO A 1 177 ? -3.847 13.668 6.290 1.00 90.38 177 PRO A O 1
ATOM 1356 N N . PRO A 1 178 ? -5.833 13.338 7.294 1.00 92.25 178 PRO A N 1
ATOM 1357 C CA . PRO A 1 178 ? -6.507 12.911 6.076 1.00 92.25 178 PRO A CA 1
ATOM 1358 C C . PRO A 1 178 ? -6.537 14.013 5.018 1.00 92.25 178 PRO A C 1
ATOM 1360 O O . PRO A 1 178 ? -6.496 15.206 5.335 1.00 92.25 178 PRO A O 1
ATOM 1363 N N . ALA A 1 179 ? -6.674 13.610 3.755 1.00 88.75 179 ALA A N 1
ATOM 1364 C CA . ALA A 1 179 ? -7.007 14.537 2.683 1.00 88.75 179 ALA A CA 1
ATOM 1365 C C . ALA A 1 179 ? -8.319 15.279 2.999 1.00 88.75 179 ALA A C 1
ATOM 1367 O O . ALA A 1 179 ? -9.201 14.751 3.681 1.00 88.75 179 ALA A O 1
ATOM 1368 N N . THR A 1 180 ? -8.447 16.509 2.497 1.00 86.94 180 THR A N 1
ATOM 1369 C CA . THR A 1 180 ? -9.634 17.348 2.708 1.00 86.94 180 THR A CA 1
ATOM 1370 C C . THR A 1 180 ? -10.909 16.597 2.328 1.00 86.94 180 THR A C 1
ATOM 1372 O O . THR A 1 180 ? -10.954 15.936 1.292 1.00 86.94 180 THR A O 1
ATOM 1375 N N . ASP A 1 181 ? -11.920 16.678 3.197 1.00 88.38 181 ASP A N 1
ATOM 1376 C CA . ASP A 1 181 ? -13.217 16.002 3.053 1.00 88.38 181 ASP A CA 1
ATOM 1377 C C . ASP A 1 181 ? -13.121 14.477 2.850 1.00 88.38 181 ASP A C 1
ATOM 1379 O O . ASP A 1 181 ? -13.989 13.850 2.242 1.00 88.38 181 ASP A O 1
ATOM 1383 N N . SER A 1 182 ? -12.060 13.858 3.376 1.00 90.81 182 SER A N 1
ATOM 1384 C CA . SER A 1 182 ? -11.781 12.432 3.230 1.00 90.81 182 SER A CA 1
ATOM 1385 C C . SER A 1 182 ? -11.313 11.798 4.542 1.00 90.81 182 SER A C 1
ATOM 1387 O O . SER A 1 182 ? -10.921 12.466 5.493 1.00 90.81 182 SER A O 1
ATOM 1389 N N . SER A 1 183 ? -11.361 10.468 4.599 1.00 92.12 183 SER A N 1
ATOM 1390 C CA . SER A 1 183 ? -10.779 9.641 5.671 1.00 92.12 183 SER A CA 1
ATOM 1391 C C . SER A 1 183 ? -9.558 8.851 5.185 1.00 92.12 183 SER A C 1
ATOM 1393 O O . SER A 1 183 ? -9.171 7.846 5.780 1.00 92.12 183 SER A O 1
ATOM 1395 N N . LEU A 1 184 ? -8.976 9.303 4.074 1.00 91.31 184 LEU A N 1
ATOM 1396 C CA . LEU A 1 184 ? -7.805 8.723 3.434 1.00 91.31 184 LEU A CA 1
ATOM 1397 C C . LEU A 1 184 ? -6.564 9.546 3.776 1.00 91.31 184 LEU A C 1
ATOM 1399 O O . LEU A 1 184 ? -6.541 10.756 3.546 1.00 91.31 184 LEU A O 1
ATOM 1403 N N . VAL A 1 185 ? -5.532 8.884 4.289 1.00 86.25 185 VAL A N 1
ATOM 1404 C CA . VAL A 1 185 ? -4.220 9.478 4.564 1.00 86.25 185 VAL A CA 1
ATOM 1405 C C . VAL A 1 185 ? -3.255 9.064 3.454 1.00 86.25 185 VAL A C 1
ATOM 1407 O O . VAL A 1 185 ? -3.086 7.876 3.173 1.00 86.25 185 VAL A O 1
ATOM 1410 N N . LEU A 1 186 ? -2.650 10.059 2.806 1.00 83.62 186 LEU A N 1
ATOM 1411 C CA . LEU A 1 186 ? -1.642 9.875 1.760 1.00 83.62 186 LEU A CA 1
ATOM 1412 C C . LEU A 1 186 ? -0.248 9.794 2.390 1.00 83.62 186 LEU A C 1
ATOM 1414 O O . LEU A 1 186 ? 0.019 10.502 3.363 1.00 83.62 186 LEU A O 1
ATOM 1418 N N . TRP A 1 187 ? 0.625 8.950 1.836 1.00 68.75 187 TRP A N 1
ATOM 1419 C CA . TRP A 1 187 ? 1.941 8.648 2.403 1.00 68.75 187 TRP A CA 1
ATOM 1420 C C . TRP A 1 187 ? 3.013 8.455 1.320 1.00 68.75 187 TRP A C 1
ATOM 1422 O O . TRP A 1 187 ? 2.731 7.791 0.301 1.00 68.75 187 TRP A O 1
#

pLDDT: mean 88.83, std 8.64, range [47.62, 97.06]

Organism: NCBI:txid59203

Foldseek 3Di:
DQDDAQDLSNLLVLLVPAPFKDSLQFDWDAPDVLAIATTIATHDPVSNQVSCVRRHPDQVNYDPPDAAPVRDDWAKDWDWDCDPPDIDTHIHTYGDDKDKDKDKDWDFPDPDDFDVVVLCVQQVPVVVVVVSNHHPFFWDAVVVSVVSSLVSCCVRDPSVGTPDIDMWMDINNRTFQADPPHRTGGD

Radius of gyration: 20.91 Å; Cα contacts (8 Å, |Δi|>4): 321; chains: 1; bounding box: 51×36×60 Å

Secondary structure (DSSP, 8-state):
-PPPTTSHHHHHHHHHTSTTB-GGG-EEEEEETTEEEEE--BS-HHHHHHHHHHH-S-GGGB------TT-PPPEEEEEEEEETTEEEEEEEEEPPP--EEEEEEEEE--SS---HHHHHHHHHHHHHHHHHHSPTTPPEEHHHHHHHHHHHHTTTS-GGGEEEEEEEEEETTEEEPPPTTSSEEP-

Solvent-accessible surface area (backbone atoms only — not comparable to full-atom values): 10846 Å² total; per-residue (Å²): 132,86,43,60,76,57,36,73,57,15,40,54,54,42,42,64,70,35,70,66,36,44,76,37,34,52,46,76,48,73,81,47,96,75,33,30,32,41,30,49,22,64,42,54,71,64,58,49,37,50,29,48,59,69,16,40,81,62,61,85,35,42,35,43,91,70,79,43,94,71,69,53,83,65,48,64,46,72,40,80,46,78,55,86,95,45,73,46,68,39,38,24,26,34,64,69,89,70,54,76,45,79,49,76,51,69,43,63,71,60,92,63,93,72,62,66,67,61,50,49,66,56,34,51,61,65,52,50,52,51,62,66,60,48,40,71,84,59,60,51,50,52,62,60,53,50,50,51,44,51,65,49,38,43,88,79,45,55,69,91,34,54,74,44,79,46,80,47,44,23,51,70,87,39,79,50,72,49,45,87,100,50,58,36,28,75,113